Protein AF-A0A3M3YJA1-F1 (afdb_monomer_lite)

Radius of gyration: 20.8 Å; chains: 1; bounding box: 32×76×66 Å

Secondary structure (DSSP, 8-state):
------PBPTTS-BEESS-THHHHHHHH--------B-TTS--B----SS---PPSSS--------GGG--EE-HHHHHHHTT--HHHHHHHHHHHHHHHTSTT-SEEE--TTHHHHTT----HHHHHHHHHHHHHTTSEEEESSTTEEEE-TTTEESS-HHHHHHHHHHHHHHHSPPPP--------

Sequence (188 aa):
MSDKKEAVSRRGLPRYTENPSVLSAASNSKTGVKRLANKAGDRFMVISEHGEVMAPVGFHQVVPVDKTQFVKLFSNGVKAITGMSAAAQKVFELIYSIVQGTPGTDRFYLHFMSVEEHQLAISYRTFHRGLGELLKREVVFESVTPNLYFLNIDYLFNGNRMAFIQEYRLTRSLDEPNPPNGTESREE

pLDDT: mean 73.77, std 22.68, range [25.61, 97.94]

Structure (mmCIF, N/CA/C/O backbone):
data_AF-A0A3M3YJA1-F1
#
_entry.id   AF-A0A3M3YJA1-F1
#
loop_
_atom_site.group_PDB
_atom_site.id
_atom_site.type_symbol
_atom_site.label_atom_id
_atom_site.label_alt_id
_atom_site.label_comp_id
_atom_site.label_asym_id
_atom_site.label_entity_id
_atom_site.label_seq_id
_atom_site.pdbx_PDB_ins_code
_atom_site.Cartn_x
_atom_site.Cartn_y
_atom_site.Cartn_z
_atom_site.occupancy
_atom_site.B_iso_or_equiv
_atom_site.auth_seq_id
_atom_site.auth_comp_id
_atom_site.auth_asym_id
_atom_site.auth_atom_id
_atom_site.pdbx_PDB_model_num
ATOM 1 N N . MET A 1 1 ? -10.804 -24.447 -20.085 1.00 33.72 1 MET A N 1
ATOM 2 C CA . MET A 1 1 ? -9.603 -23.853 -19.466 1.00 33.72 1 MET A CA 1
ATOM 3 C C . MET A 1 1 ? -9.919 -23.647 -17.999 1.00 33.72 1 MET A C 1
ATOM 5 O O . MET A 1 1 ? -10.983 -23.122 -17.708 1.00 33.72 1 MET A O 1
ATOM 9 N N . SER A 1 2 ? -9.105 -24.208 -17.111 1.00 35.03 2 SER A N 1
ATOM 10 C CA . SER A 1 2 ? -9.450 -24.422 -15.704 1.00 35.03 2 SER A CA 1
ATOM 11 C C . SER A 1 2 ? -9.613 -23.119 -14.924 1.00 35.03 2 SER A C 1
ATOM 13 O O . SER A 1 2 ? -8.653 -22.363 -14.789 1.00 35.03 2 SER A O 1
ATOM 15 N N . ASP A 1 3 ? -10.799 -22.913 -14.351 1.00 40.91 3 ASP A N 1
ATOM 16 C CA . ASP A 1 3 ? -11.020 -21.976 -13.251 1.00 40.91 3 ASP A CA 1
ATOM 17 C C . ASP A 1 3 ? -10.070 -22.339 -12.104 1.00 40.91 3 ASP A C 1
ATOM 19 O O . ASP A 1 3 ? -10.231 -23.351 -11.411 1.00 40.91 3 ASP A O 1
ATOM 23 N N . LYS A 1 4 ? -9.025 -21.528 -11.928 1.00 50.59 4 LYS A N 1
ATOM 24 C CA . LYS A 1 4 ? -8.103 -21.612 -10.797 1.00 50.59 4 LYS A CA 1
ATOM 25 C C . LYS A 1 4 ? -8.926 -21.223 -9.565 1.00 50.59 4 LYS A C 1
ATOM 27 O O . LYS A 1 4 ? -9.102 -20.041 -9.309 1.00 50.59 4 LYS A O 1
ATOM 32 N N . LYS A 1 5 ? -9.507 -22.207 -8.861 1.00 42.44 5 LYS A N 1
ATOM 33 C CA . LYS A 1 5 ? -10.332 -21.995 -7.655 1.00 42.44 5 LYS A CA 1
ATOM 34 C C . LYS A 1 5 ? -9.617 -21.040 -6.696 1.00 42.44 5 LYS A C 1
ATOM 36 O O . LYS A 1 5 ? -8.672 -21.435 -6.013 1.00 42.44 5 LYS A O 1
ATOM 41 N N . GLU A 1 6 ? -10.072 -19.795 -6.658 1.00 57.28 6 GLU A N 1
ATOM 42 C CA . GLU A 1 6 ? -9.590 -18.774 -5.737 1.00 57.28 6 GLU A CA 1
ATOM 43 C C . GLU A 1 6 ? -9.951 -19.216 -4.316 1.00 57.28 6 GLU A C 1
ATOM 45 O O . GLU A 1 6 ? -11.122 -19.386 -3.970 1.00 57.28 6 GLU A O 1
ATOM 50 N N . ALA A 1 7 ? -8.945 -19.478 -3.482 1.00 75.56 7 ALA A N 1
ATOM 51 C CA . ALA A 1 7 ? -9.189 -19.824 -2.090 1.00 75.56 7 ALA A CA 1
ATOM 52 C C . ALA A 1 7 ? -9.790 -18.601 -1.384 1.00 75.56 7 ALA A C 1
ATOM 54 O O . ALA A 1 7 ? -9.159 -17.552 -1.311 1.00 75.56 7 ALA A O 1
ATOM 55 N N . VAL A 1 8 ? -11.005 -18.720 -0.854 1.00 80.62 8 VAL A N 1
ATOM 56 C CA . VAL A 1 8 ? -11.658 -17.609 -0.151 1.00 80.62 8 VAL A CA 1
ATOM 57 C C . VAL A 1 8 ? -10.989 -17.404 1.212 1.00 80.62 8 VAL A C 1
ATOM 59 O O . VAL A 1 8 ? -10.776 -18.351 1.974 1.00 80.62 8 VAL A O 1
ATOM 62 N N . SER A 1 9 ? -10.630 -16.163 1.533 1.00 84.06 9 SER A N 1
ATOM 63 C CA . SER A 1 9 ? -10.043 -15.809 2.823 1.00 84.06 9 SER A CA 1
ATOM 64 C C . SER A 1 9 ? -11.074 -15.861 3.952 1.00 84.06 9 SER A C 1
ATOM 66 O O . SER A 1 9 ? -12.284 -15.833 3.731 1.00 84.06 9 SER A O 1
ATOM 68 N N . ARG A 1 10 ? -10.606 -15.816 5.209 1.00 80.56 10 ARG A N 1
ATOM 69 C CA . ARG A 1 10 ? -11.485 -15.679 6.393 1.00 80.56 10 ARG A CA 1
ATOM 70 C C . ARG A 1 10 ? -12.389 -14.437 6.343 1.00 80.56 10 ARG A C 1
ATOM 72 O O . ARG A 1 10 ? -13.328 -14.339 7.124 1.00 80.56 10 ARG A O 1
ATOM 79 N N . ARG A 1 11 ? -12.084 -13.475 5.466 1.00 82.06 11 ARG A N 1
ATOM 80 C CA . ARG A 1 11 ? -12.830 -12.224 5.273 1.00 82.06 11 ARG A CA 1
ATOM 81 C C . ARG A 1 11 ? -13.845 -12.312 4.126 1.00 82.06 11 ARG A C 1
ATOM 83 O O . ARG A 1 11 ? -14.475 -11.303 3.829 1.00 82.06 11 ARG A O 1
ATOM 90 N N . GLY A 1 12 ? -13.990 -13.479 3.493 1.00 87.56 12 GLY A N 1
ATOM 91 C CA . GLY A 1 12 ? -14.897 -13.687 2.362 1.00 87.56 12 GLY A CA 1
ATOM 92 C C . GLY A 1 12 ? -14.389 -13.107 1.040 1.00 87.56 12 GLY A C 1
ATOM 93 O O . GLY A 1 12 ? -15.188 -12.894 0.137 1.00 87.56 12 GLY A O 1
ATOM 94 N N . LEU A 1 13 ? -13.090 -12.810 0.934 1.00 90.75 13 LEU A N 1
ATOM 95 C CA . LEU A 1 13 ? -12.475 -12.208 -0.253 1.00 90.75 13 LEU A CA 1
ATOM 96 C C . LEU A 1 13 ? -11.573 -13.221 -0.971 1.00 90.75 13 LEU A C 1
ATOM 98 O O . LEU A 1 13 ? -11.015 -14.093 -0.299 1.00 90.75 13 LEU A O 1
ATOM 102 N N . PRO A 1 14 ? -11.412 -13.122 -2.300 1.00 92.31 14 PRO A N 1
ATOM 103 C CA . PRO A 1 14 ? -10.552 -14.025 -3.058 1.00 92.31 14 PRO A CA 1
ATOM 104 C C . PRO A 1 14 ? -9.082 -13.894 -2.646 1.00 92.31 14 PRO A C 1
ATOM 106 O O . PRO A 1 14 ? -8.623 -12.832 -2.210 1.00 92.31 14 PRO A O 1
ATOM 109 N N . ARG A 1 15 ? -8.344 -14.996 -2.793 1.00 93.50 15 ARG A N 1
ATOM 110 C CA . ARG A 1 15 ? -6.886 -15.040 -2.664 1.00 93.50 15 ARG A CA 1
ATOM 111 C C . ARG A 1 15 ? -6.255 -15.392 -3.990 1.00 93.50 15 ARG A C 1
ATOM 113 O O . ARG A 1 15 ? -6.754 -16.259 -4.707 1.00 93.50 15 ARG A O 1
ATOM 120 N N . TYR A 1 16 ? -5.104 -14.790 -4.245 1.00 94.81 16 TYR A N 1
ATOM 121 C CA . TYR A 1 16 ? -4.453 -14.875 -5.541 1.00 94.81 16 TYR A CA 1
ATOM 122 C C . TYR A 1 16 ? -3.078 -15.539 -5.451 1.00 94.81 16 TYR A C 1
ATOM 124 O O . TYR A 1 16 ? -2.344 -15.383 -4.473 1.00 94.81 16 TYR A O 1
ATOM 132 N N . THR A 1 17 ? -2.707 -16.299 -6.482 1.00 93.94 17 THR A N 1
ATOM 133 C CA . THR A 1 17 ? -1.332 -16.813 -6.626 1.00 93.94 17 THR A CA 1
ATOM 134 C C . THR A 1 17 ? -0.376 -15.729 -7.114 1.00 93.94 17 THR A C 1
ATOM 136 O O . THR A 1 17 ? 0.805 -15.746 -6.789 1.00 93.94 17 THR A O 1
ATOM 139 N N . GLU A 1 18 ? -0.901 -14.781 -7.884 1.00 93.00 18 GLU A N 1
ATOM 140 C CA . GLU A 1 18 ? -0.182 -13.677 -8.510 1.00 93.00 18 GLU A CA 1
ATOM 141 C C . GLU A 1 18 ? -1.028 -12.412 -8.417 1.00 93.00 18 GLU A C 1
ATOM 143 O O . GLU A 1 18 ? -2.226 -12.481 -8.157 1.00 93.00 18 GLU A O 1
ATOM 148 N N . ASN A 1 19 ? -0.423 -11.252 -8.631 1.00 94.81 19 ASN A N 1
ATOM 149 C CA . ASN A 1 19 ? -1.120 -9.991 -8.469 1.00 94.81 19 ASN A CA 1
ATOM 150 C C . ASN A 1 19 ? -2.176 -9.767 -9.570 1.00 94.81 19 ASN A C 1
ATOM 152 O O . ASN A 1 19 ? -1.819 -9.651 -10.747 1.00 94.81 19 ASN A O 1
ATOM 156 N N . PRO A 1 20 ? -3.469 -9.638 -9.217 1.00 94.94 20 PRO A N 1
ATOM 157 C CA . PRO A 1 20 ? -4.536 -9.477 -10.203 1.00 94.94 20 PRO A CA 1
ATOM 158 C C . PRO A 1 20 ? -4.513 -8.108 -10.906 1.00 94.94 20 PRO A C 1
ATOM 160 O O . PRO A 1 20 ? -5.081 -7.962 -11.987 1.00 94.94 20 PRO A O 1
ATOM 163 N N . SER A 1 21 ? -3.838 -7.100 -10.339 1.00 94.12 21 SER A N 1
ATOM 164 C CA . SER A 1 21 ? -3.816 -5.736 -10.893 1.00 94.12 21 SER A CA 1
ATOM 165 C C . SER A 1 21 ? -2.828 -5.526 -12.041 1.00 94.12 21 SER A C 1
ATOM 167 O O . SER A 1 21 ? -2.855 -4.476 -12.682 1.00 94.12 21 SER A O 1
ATOM 169 N N . VAL A 1 22 ? -1.958 -6.495 -12.347 1.00 90.50 22 VAL A N 1
ATOM 170 C CA . VAL A 1 22 ? -0.906 -6.292 -13.358 1.00 90.50 22 VAL A CA 1
ATOM 171 C C . VAL A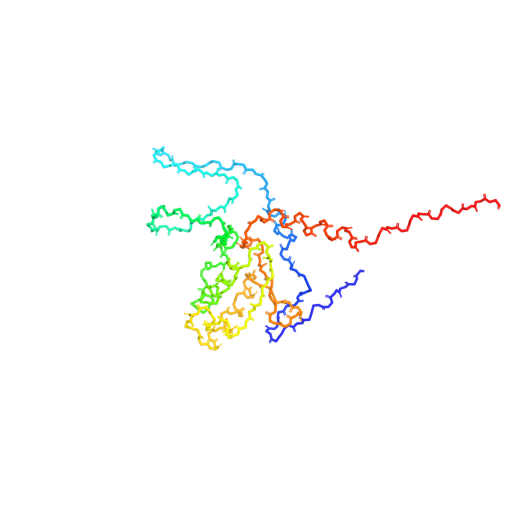 1 22 ? -1.505 -6.036 -14.746 1.00 90.50 22 VAL A C 1
ATOM 173 O O . VAL A 1 22 ? -1.054 -5.148 -15.470 1.00 90.50 22 VAL A O 1
ATOM 176 N N . LEU A 1 23 ? -2.560 -6.770 -15.115 1.00 86.06 23 LEU A N 1
ATOM 177 C CA . LEU A 1 23 ? -3.213 -6.631 -16.422 1.00 86.06 23 LEU A CA 1
ATOM 178 C C . LEU A 1 23 ? -3.966 -5.299 -16.564 1.00 86.06 23 LEU A C 1
ATOM 180 O O . LEU A 1 23 ? -3.878 -4.645 -17.610 1.00 86.06 23 LEU A O 1
ATOM 184 N N . SER A 1 24 ? -4.680 -4.876 -15.517 1.00 85.69 24 SER A N 1
ATOM 185 C CA . SER A 1 24 ? -5.400 -3.598 -15.513 1.00 85.69 24 SER A CA 1
ATOM 186 C C . SER A 1 24 ? -4.427 -2.417 -15.507 1.00 85.69 24 SER A C 1
ATOM 188 O O . SER A 1 24 ? -4.571 -1.512 -16.331 1.00 85.69 24 SER A O 1
ATOM 190 N N . ALA A 1 25 ? -3.369 -2.473 -14.693 1.00 84.62 25 ALA A N 1
ATOM 191 C CA . ALA A 1 25 ? -2.308 -1.468 -14.669 1.00 84.62 25 ALA A CA 1
ATOM 192 C C . ALA A 1 25 ? -1.627 -1.317 -16.039 1.00 84.62 25 ALA A C 1
ATOM 194 O O . ALA A 1 25 ? -1.314 -0.204 -16.468 1.00 84.62 25 ALA A O 1
ATOM 195 N N . ALA A 1 26 ? -1.438 -2.422 -16.762 1.00 84.06 26 ALA A N 1
ATOM 196 C CA . ALA A 1 26 ? -0.858 -2.395 -18.097 1.00 84.06 26 ALA A CA 1
ATOM 197 C C . ALA A 1 26 ? -1.781 -1.756 -19.144 1.00 84.06 26 ALA A C 1
ATOM 199 O O . ALA A 1 26 ? -1.302 -1.087 -20.056 1.00 84.06 26 ALA A O 1
ATOM 200 N N . SER A 1 27 ? -3.094 -1.931 -18.997 1.00 83.19 27 SER A N 1
ATOM 201 C CA . SER A 1 27 ? -4.101 -1.345 -19.893 1.00 83.19 27 SER A CA 1
ATOM 202 C C . SER A 1 27 ? -4.306 0.153 -19.634 1.00 83.19 27 SER A C 1
ATOM 204 O O . SER A 1 27 ? -4.498 0.936 -20.565 1.00 83.19 27 SER A O 1
ATOM 206 N N . ASN A 1 28 ? -4.225 0.566 -18.367 1.00 77.81 28 ASN A N 1
ATOM 207 C CA . ASN A 1 28 ? -4.396 1.957 -17.940 1.00 77.81 28 ASN A CA 1
ATOM 208 C C . ASN A 1 28 ? -3.139 2.813 -18.148 1.00 77.81 28 ASN A C 1
ATOM 210 O O . ASN A 1 28 ? -3.207 4.043 -18.126 1.00 77.81 28 ASN A O 1
ATOM 214 N N . SER A 1 29 ? -1.989 2.184 -18.377 1.00 70.50 29 SER A N 1
ATOM 215 C CA . SER A 1 29 ? -0.745 2.883 -18.676 1.00 70.50 29 SER A CA 1
ATOM 216 C C . SER A 1 29 ? -0.661 3.247 -20.161 1.00 70.50 29 SER A C 1
ATOM 218 O O . SER A 1 29 ? -0.101 2.505 -20.963 1.00 70.50 29 SER A O 1
ATOM 220 N N . LYS A 1 30 ? -1.226 4.401 -20.536 1.00 60.47 30 LYS A N 1
ATOM 221 C CA . LYS A 1 30 ? -1.052 5.003 -21.870 1.00 60.47 30 LYS A CA 1
ATOM 222 C C . LYS A 1 30 ? 0.135 5.975 -21.869 1.00 60.47 30 LYS A C 1
ATOM 224 O O . LYS A 1 30 ? 0.274 6.758 -20.934 1.00 60.47 30 LYS A O 1
ATOM 229 N N . THR A 1 31 ? 0.946 5.954 -22.923 1.00 49.72 31 THR A N 1
ATOM 230 C CA . THR A 1 31 ? 2.013 6.939 -23.198 1.00 49.72 31 THR A CA 1
ATOM 231 C C . THR A 1 31 ? 1.387 8.222 -23.791 1.00 49.72 31 THR A C 1
ATOM 233 O O . THR A 1 31 ? 0.558 8.104 -24.696 1.00 49.72 31 THR A O 1
ATOM 236 N N . GLY A 1 32 ? 1.712 9.430 -23.299 1.00 41.41 32 GLY A N 1
ATOM 237 C CA . GLY A 1 32 ? 1.264 10.724 -23.878 1.00 41.41 32 GLY A CA 1
ATOM 238 C C . GLY A 1 32 ? 1.403 12.008 -23.005 1.00 41.41 32 GLY A C 1
ATOM 239 O O . GLY A 1 32 ? 0.960 12.032 -21.854 1.00 41.41 32 GLY A O 1
ATOM 240 N N . VAL A 1 33 ? 1.989 13.100 -23.561 1.00 38.72 33 VAL A N 1
ATOM 241 C CA . VAL A 1 33 ? 2.428 14.328 -22.840 1.00 38.72 33 VAL A CA 1
ATOM 242 C C . VAL A 1 33 ? 1.264 15.287 -22.653 1.00 38.72 33 VAL A C 1
ATOM 244 O O . VAL A 1 33 ? 0.891 16.050 -23.543 1.00 38.72 33 VAL A O 1
ATOM 247 N N . LYS A 1 34 ? 0.709 15.274 -21.443 1.00 40.00 34 LYS A N 1
ATOM 248 C CA . LYS A 1 34 ? -0.245 16.242 -20.893 1.00 40.00 34 LYS A CA 1
ATOM 249 C C . LYS A 1 34 ? 0.342 17.597 -20.469 1.00 40.00 34 LYS A C 1
ATOM 251 O O . LYS A 1 34 ? 0.705 17.664 -19.309 1.00 40.00 34 LYS A O 1
ATOM 256 N N . ARG A 1 35 ? 0.408 18.684 -21.253 1.00 36.66 35 ARG A N 1
ATOM 257 C CA . ARG A 1 35 ? 0.712 20.032 -20.685 1.00 36.66 35 ARG A CA 1
ATOM 258 C C . ARG A 1 35 ? -0.572 20.767 -20.275 1.00 36.66 35 ARG A C 1
ATOM 260 O O . ARG A 1 35 ? -1.490 20.876 -21.082 1.00 36.66 35 ARG A O 1
ATOM 267 N N . LEU A 1 36 ? -0.642 21.288 -19.045 1.00 42.12 36 LEU A N 1
ATOM 268 C CA . LEU A 1 36 ? -1.762 22.109 -18.551 1.00 42.12 36 LEU A CA 1
ATOM 269 C C . LEU A 1 36 ? -1.239 23.368 -17.833 1.00 42.12 36 LEU A C 1
ATOM 271 O O . LEU A 1 36 ? -0.370 23.270 -16.971 1.00 42.12 36 LEU A O 1
ATOM 275 N N . ALA A 1 37 ? -1.787 24.538 -18.183 1.00 38.97 37 ALA A N 1
ATOM 276 C CA . ALA A 1 37 ? -1.522 25.843 -17.564 1.00 38.97 37 ALA A CA 1
ATOM 277 C C . ALA A 1 37 ? -2.853 26.550 -17.233 1.00 38.97 37 ALA A C 1
ATOM 279 O O . ALA A 1 37 ? -3.870 26.276 -17.875 1.00 38.97 37 ALA A O 1
ATOM 280 N N . ASN A 1 38 ? -2.875 27.446 -16.236 1.00 43.06 38 ASN A N 1
ATOM 281 C CA . ASN A 1 38 ? -4.068 28.255 -15.944 1.00 43.06 38 ASN A CA 1
ATOM 282 C C . ASN A 1 38 ? -4.137 29.510 -16.845 1.00 43.06 38 ASN A C 1
ATOM 284 O O . ASN A 1 38 ? -3.148 29.902 -17.461 1.00 43.06 38 ASN A O 1
ATOM 288 N N . LYS A 1 39 ? -5.305 30.170 -16.888 1.00 50.38 39 LYS A N 1
ATOM 289 C CA . LYS A 1 39 ? -5.561 31.371 -17.713 1.00 50.38 39 LYS A CA 1
ATOM 290 C C . LYS A 1 39 ? -4.680 32.595 -17.391 1.00 50.38 39 LYS A C 1
ATOM 292 O O . LYS A 1 39 ? -4.693 33.533 -18.175 1.00 50.38 39 LYS A O 1
ATOM 297 N N . ALA A 1 40 ? -3.961 32.606 -16.268 1.00 54.94 40 ALA A N 1
ATOM 298 C CA . ALA A 1 40 ? -3.133 33.730 -15.828 1.00 54.94 40 ALA A CA 1
ATOM 299 C C . ALA A 1 40 ? -1.639 33.553 -16.148 1.00 54.94 40 ALA A C 1
ATOM 301 O O . ALA A 1 40 ? -0.872 34.458 -15.871 1.00 54.94 40 ALA A O 1
ATOM 302 N N . GLY A 1 41 ? -1.201 32.417 -16.708 1.00 46.94 41 GLY A N 1
ATOM 303 C CA . GLY A 1 41 ? 0.183 32.224 -17.176 1.00 46.94 41 GLY A CA 1
ATOM 304 C C . GLY A 1 41 ? 1.266 32.121 -16.088 1.00 46.94 41 GLY A C 1
ATOM 305 O O . GLY A 1 41 ? 2.315 31.544 -16.344 1.00 46.94 41 GLY A O 1
ATOM 306 N N . ASP A 1 42 ? 0.994 32.570 -14.862 1.00 39.88 42 ASP A N 1
ATOM 307 C CA . ASP A 1 42 ? 1.995 32.709 -13.789 1.00 39.88 42 ASP A CA 1
ATOM 308 C C . ASP A 1 42 ? 2.219 31.432 -12.961 1.00 39.88 42 ASP A C 1
ATOM 310 O O . ASP A 1 42 ? 2.919 31.435 -11.947 1.00 39.88 42 ASP A O 1
ATOM 314 N N . ARG A 1 43 ? 1.590 30.318 -13.350 1.00 35.75 43 ARG A N 1
ATOM 315 C CA . ARG A 1 43 ? 1.704 29.029 -12.655 1.00 35.75 43 ARG A CA 1
ATOM 316 C C . ARG A 1 43 ? 2.044 27.940 -13.656 1.00 35.75 43 ARG A C 1
ATOM 318 O O . ARG A 1 43 ? 1.182 27.492 -14.413 1.00 35.75 43 ARG A O 1
ATOM 325 N N . PHE A 1 44 ? 3.296 27.497 -13.635 1.00 33.44 44 PHE A N 1
ATOM 326 C CA . PHE A 1 44 ? 3.745 26.374 -14.444 1.00 33.44 44 PHE A CA 1
ATOM 327 C C . PHE A 1 44 ? 3.609 25.066 -13.670 1.00 33.44 44 PHE A C 1
ATOM 329 O O . PHE A 1 44 ? 4.119 24.922 -12.562 1.00 33.44 44 PHE A O 1
ATOM 336 N N . MET A 1 45 ? 2.956 24.093 -14.300 1.00 35.28 45 MET A N 1
ATOM 337 C CA . MET A 1 45 ? 3.073 22.681 -13.966 1.00 35.28 45 MET A CA 1
ATOM 338 C C . MET A 1 45 ? 3.972 22.057 -15.040 1.00 35.28 45 MET A C 1
ATOM 340 O O . MET A 1 45 ? 3.584 21.988 -16.209 1.00 35.28 45 MET A O 1
ATOM 344 N N . VAL A 1 46 ? 5.194 21.650 -14.686 1.00 35.25 46 VAL A N 1
ATOM 345 C CA . VAL A 1 46 ? 6.032 20.858 -15.600 1.00 35.25 46 VAL A CA 1
ATOM 346 C C . VAL A 1 46 ? 5.634 19.400 -15.428 1.00 35.25 46 VAL A C 1
ATOM 348 O O . VAL A 1 46 ? 6.100 18.704 -14.534 1.00 35.25 46 VAL A O 1
ATOM 351 N N . ILE A 1 47 ? 4.713 18.968 -16.282 1.00 37.88 47 ILE A N 1
ATOM 352 C CA . ILE A 1 47 ? 4.326 17.570 -16.431 1.00 37.88 47 ILE A CA 1
ATOM 353 C C . ILE A 1 47 ? 5.341 16.928 -17.379 1.00 37.88 47 ILE A C 1
ATOM 355 O O . ILE A 1 47 ? 5.377 17.254 -18.565 1.00 37.88 47 ILE A O 1
ATOM 359 N N . SER A 1 48 ? 6.158 16.018 -16.857 1.00 37.62 48 SER A N 1
ATOM 360 C CA . SER A 1 48 ? 6.687 14.910 -17.655 1.00 37.62 48 SER A CA 1
ATOM 361 C C . SER A 1 48 ? 5.731 13.728 -17.470 1.00 37.62 48 SER A C 1
ATOM 363 O O . SER A 1 48 ? 5.198 13.548 -16.377 1.00 37.62 48 SER A O 1
ATOM 365 N N . GLU A 1 49 ? 5.466 12.968 -18.531 1.00 35.06 49 GLU A N 1
ATOM 366 C CA . GLU A 1 49 ? 4.369 11.994 -18.742 1.00 35.06 49 GLU A CA 1
ATOM 367 C C . GLU A 1 49 ? 4.079 10.922 -17.675 1.00 35.06 49 GLU A C 1
ATOM 369 O O . GLU A 1 49 ? 3.187 10.093 -1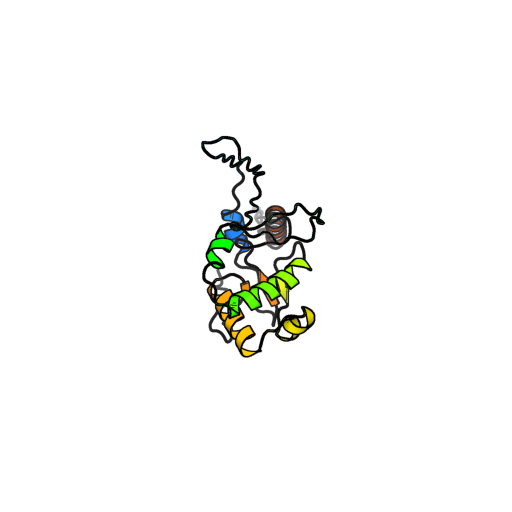7.856 1.00 35.06 49 GLU A O 1
ATOM 374 N N . HIS A 1 50 ? 4.794 10.891 -16.558 1.00 46.62 50 HIS A N 1
ATOM 375 C CA . HIS A 1 50 ? 4.718 9.814 -15.574 1.00 46.62 50 HIS A CA 1
ATOM 376 C C . HIS A 1 50 ? 4.208 10.259 -14.201 1.00 46.62 50 HIS A C 1
ATOM 378 O O . HIS A 1 50 ? 4.602 9.707 -13.179 1.00 46.62 50 HIS A O 1
ATOM 384 N N . GLY A 1 51 ? 3.252 11.192 -14.213 1.00 33.38 51 GLY A N 1
ATOM 385 C CA . GLY A 1 51 ? 2.065 11.094 -13.361 1.00 33.38 51 GLY A CA 1
ATOM 386 C C . GLY A 1 51 ? 2.273 11.124 -11.849 1.00 33.38 51 GLY A C 1
ATOM 387 O O . GLY A 1 51 ? 1.553 10.424 -11.143 1.00 33.38 51 GLY A O 1
ATOM 388 N N . GLU A 1 52 ? 3.180 11.949 -11.336 1.00 32.50 52 GLU A N 1
ATOM 389 C CA . GLU A 1 52 ? 3.173 12.276 -9.909 1.00 32.50 52 GLU A CA 1
ATOM 390 C C . GLU A 1 52 ? 2.158 13.394 -9.646 1.00 32.50 52 GLU A C 1
ATOM 392 O O . GLU A 1 52 ? 2.351 14.552 -10.021 1.00 32.50 52 GLU A O 1
ATOM 397 N N . VAL A 1 53 ? 1.038 13.023 -9.023 1.00 38.56 53 VAL A N 1
ATOM 398 C CA . VAL A 1 53 ? 0.066 13.963 -8.462 1.00 38.56 53 VAL A CA 1
ATOM 399 C C . VAL A 1 53 ? 0.359 14.100 -6.973 1.00 38.56 53 VAL A C 1
ATOM 401 O O . VAL A 1 53 ? 0.108 13.179 -6.200 1.00 38.56 53 VAL A O 1
ATOM 404 N N . MET A 1 54 ? 0.847 15.271 -6.570 1.00 35.53 54 MET A N 1
ATOM 405 C CA . MET A 1 54 ? 0.772 15.716 -5.180 1.00 35.53 54 MET A CA 1
ATOM 406 C C . MET A 1 54 ? -0.662 16.187 -4.904 1.00 35.53 54 MET A C 1
ATOM 408 O O . MET A 1 54 ? -1.222 16.998 -5.645 1.00 35.53 54 MET A O 1
ATOM 412 N N . ALA A 1 55 ? -1.279 15.609 -3.875 1.00 28.56 55 ALA A N 1
ATOM 413 C CA . ALA A 1 55 ? -2.625 15.928 -3.402 1.00 28.56 55 ALA A CA 1
ATOM 414 C C . ALA A 1 55 ? -2.709 17.380 -2.849 1.00 28.56 55 ALA A C 1
ATOM 416 O O . ALA A 1 55 ? -1.678 18.012 -2.618 1.00 28.56 55 ALA A O 1
ATOM 417 N N . PRO A 1 56 ? -3.914 17.962 -2.689 1.00 32.34 56 PRO A N 1
ATOM 418 C CA . PRO A 1 56 ? -4.102 19.411 -2.690 1.00 32.34 56 PRO A CA 1
ATOM 419 C C . PRO A 1 56 ? -3.719 20.127 -1.380 1.00 32.34 56 PRO A C 1
ATOM 421 O O . PRO A 1 56 ? -4.102 19.712 -0.295 1.00 32.34 56 PRO A O 1
ATOM 424 N N . VAL A 1 57 ? -3.082 21.291 -1.574 1.00 35.66 57 VAL A N 1
ATOM 425 C CA . VAL A 1 57 ? -2.954 22.486 -0.710 1.00 35.66 57 VAL A CA 1
ATOM 426 C C . VAL A 1 57 ? -2.277 22.298 0.656 1.00 35.66 57 VAL A C 1
ATOM 428 O O . VAL A 1 57 ? -2.922 22.057 1.669 1.00 35.66 57 VAL A O 1
ATOM 431 N N . GLY A 1 58 ? -0.975 22.595 0.697 1.00 29.94 58 GLY A N 1
ATOM 432 C CA . GLY A 1 58 ? -0.262 22.940 1.929 1.00 29.94 58 GLY A CA 1
ATOM 433 C C . GLY A 1 58 ? 1.248 22.770 1.793 1.00 29.94 58 GLY A C 1
ATOM 434 O O . GLY A 1 58 ? 1.716 21.647 1.751 1.00 29.94 58 GLY A O 1
ATOM 435 N N . PHE A 1 59 ? 1.974 23.893 1.724 1.00 27.56 59 PHE A N 1
ATOM 436 C CA . PHE A 1 59 ? 3.429 24.047 1.899 1.00 27.56 59 PHE A CA 1
ATOM 437 C C . PHE A 1 59 ? 4.340 23.002 1.223 1.00 27.56 59 PHE A C 1
ATOM 439 O O . PHE A 1 59 ? 4.562 21.915 1.743 1.00 27.56 59 PHE A O 1
ATOM 446 N N . HIS A 1 60 ? 5.000 23.381 0.124 1.00 33.91 60 HIS A N 1
ATOM 447 C CA . HIS A 1 60 ? 6.136 22.614 -0.392 1.00 33.91 60 HIS A CA 1
ATOM 448 C C . HIS A 1 60 ? 7.440 23.366 -0.141 1.00 33.91 60 HIS A C 1
ATOM 450 O O . HIS A 1 60 ? 7.760 24.337 -0.825 1.00 33.91 60 HIS A O 1
ATOM 456 N N . GLN A 1 61 ? 8.204 22.887 0.839 1.00 25.61 61 GLN A N 1
ATOM 457 C CA . GLN A 1 61 ? 9.648 23.068 0.858 1.00 25.61 61 GLN A CA 1
ATOM 458 C C . GLN A 1 61 ? 10.233 22.051 -0.128 1.00 25.61 61 GLN A C 1
ATOM 460 O O . GLN A 1 61 ? 10.001 20.850 0.004 1.00 25.61 61 GLN A O 1
ATOM 465 N N . VAL A 1 62 ? 10.952 22.524 -1.145 1.00 35.06 62 VAL A N 1
ATOM 466 C CA . VAL A 1 62 ? 11.677 21.646 -2.071 1.00 35.06 62 VAL A CA 1
ATOM 467 C C . VAL A 1 62 ? 12.906 21.128 -1.330 1.00 35.06 62 VAL A C 1
ATOM 469 O O . VAL A 1 62 ? 13.891 21.847 -1.179 1.00 35.06 62 VAL A O 1
ATOM 472 N N . VAL A 1 63 ? 12.823 19.901 -0.821 1.00 33.69 63 VAL A N 1
ATOM 473 C CA . VAL A 1 63 ? 13.951 19.204 -0.198 1.00 33.69 63 VAL A CA 1
ATOM 474 C C . VAL A 1 63 ? 14.522 18.230 -1.231 1.00 33.69 63 VAL A C 1
ATOM 476 O O . VAL A 1 63 ? 13.756 17.438 -1.780 1.00 33.69 63 VAL A O 1
ATOM 479 N N . PRO A 1 64 ? 15.829 18.273 -1.546 1.00 38.06 64 PRO A N 1
ATOM 480 C CA . PRO A 1 64 ? 16.456 17.244 -2.363 1.00 38.06 64 PRO A CA 1
ATOM 481 C C . PRO A 1 64 ? 16.403 15.915 -1.605 1.00 38.06 64 PRO A C 1
ATOM 483 O O . PRO A 1 64 ? 16.904 15.793 -0.491 1.00 38.06 64 PRO A O 1
ATOM 486 N N . VAL A 1 65 ? 15.755 14.934 -2.215 1.00 46.97 65 VAL A N 1
ATOM 487 C CA . VAL A 1 65 ? 15.433 13.629 -1.637 1.00 46.97 65 VAL A CA 1
ATOM 488 C C . VAL A 1 65 ? 15.839 12.547 -2.632 1.00 46.97 65 VAL A C 1
ATOM 490 O O . VAL A 1 65 ? 15.729 12.741 -3.846 1.00 46.97 65 VAL A O 1
ATOM 493 N N . ASP A 1 66 ? 16.363 11.429 -2.131 1.00 47.31 66 ASP A N 1
ATOM 494 C CA . ASP A 1 66 ? 16.816 10.318 -2.968 1.00 47.31 66 ASP A CA 1
ATOM 495 C C . ASP A 1 66 ? 15.620 9.692 -3.716 1.00 47.31 66 ASP A C 1
ATOM 497 O O . ASP A 1 66 ? 14.555 9.453 -3.139 1.00 47.31 66 ASP A O 1
ATOM 501 N N . LYS A 1 67 ? 15.778 9.439 -5.022 1.00 49.38 67 LYS A N 1
ATOM 502 C CA . LYS A 1 67 ? 14.710 8.955 -5.925 1.00 49.38 67 LYS A CA 1
ATOM 503 C C . LYS A 1 67 ? 14.149 7.590 -5.506 1.00 49.38 67 LYS A C 1
ATOM 505 O O . LYS A 1 67 ? 13.085 7.200 -5.979 1.00 49.38 67 LYS A O 1
ATOM 510 N N . THR A 1 68 ? 14.863 6.876 -4.643 1.00 50.09 68 THR A N 1
ATOM 511 C CA . THR A 1 68 ? 14.512 5.562 -4.090 1.00 50.09 68 THR A CA 1
ATOM 512 C C . THR A 1 68 ? 13.464 5.620 -2.975 1.00 50.09 68 THR A C 1
ATOM 514 O O . THR A 1 68 ? 12.970 4.574 -2.564 1.00 50.09 68 THR A O 1
ATOM 517 N N . GLN A 1 69 ? 13.093 6.813 -2.492 1.00 56.91 69 GLN A N 1
ATOM 518 C CA . GLN A 1 69 ? 12.260 6.956 -1.292 1.00 56.91 69 GLN A CA 1
ATOM 519 C C . GLN A 1 69 ? 10.781 7.278 -1.546 1.00 56.91 69 GLN A C 1
ATOM 521 O O . GLN A 1 69 ? 10.055 7.525 -0.584 1.00 56.91 69 GLN A O 1
ATOM 526 N N . PHE A 1 70 ? 10.300 7.276 -2.794 1.00 67.06 70 PHE A N 1
ATOM 527 C CA . PHE A 1 70 ? 8.924 7.690 -3.098 1.00 67.06 70 PHE A CA 1
ATOM 528 C C . PHE A 1 70 ? 8.087 6.566 -3.693 1.00 67.06 70 PHE A C 1
ATOM 530 O O . PHE A 1 70 ? 8.385 6.027 -4.758 1.00 67.06 70 PHE A O 1
ATOM 537 N N . VAL A 1 71 ? 6.969 6.280 -3.030 1.00 77.12 71 VAL A N 1
ATOM 538 C CA . VAL A 1 71 ? 5.912 5.432 -3.573 1.00 77.12 71 VAL A CA 1
ATOM 539 C C . VAL A 1 71 ? 4.967 6.320 -4.379 1.00 77.12 71 VAL A C 1
ATOM 541 O O . VAL A 1 71 ? 4.332 7.228 -3.840 1.00 77.12 71 VAL A O 1
ATOM 544 N N . LYS A 1 72 ? 4.875 6.083 -5.689 1.00 81.44 72 LYS A N 1
ATOM 545 C CA . LYS A 1 72 ? 4.038 6.890 -6.585 1.00 81.44 72 LYS A CA 1
ATOM 546 C C . LYS A 1 72 ? 2.577 6.514 -6.410 1.00 81.4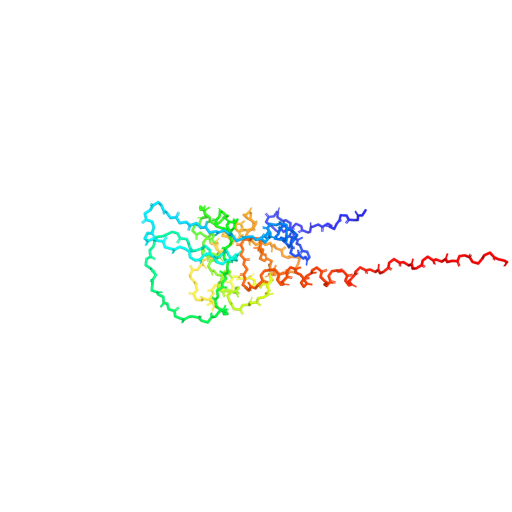4 72 LYS A C 1
ATOM 548 O O . LYS A 1 72 ? 2.250 5.333 -6.470 1.00 81.44 72 LYS A O 1
ATOM 553 N N . LEU A 1 73 ? 1.706 7.510 -6.260 1.00 79.56 73 LEU A N 1
ATOM 554 C CA . LEU A 1 73 ? 0.254 7.347 -6.202 1.00 79.56 73 LEU A CA 1
ATOM 555 C C . LEU A 1 73 ? -0.378 7.823 -7.518 1.00 79.56 73 LEU A C 1
ATOM 557 O O . LEU A 1 73 ? -0.226 8.980 -7.910 1.00 79.56 73 LEU A O 1
ATOM 561 N N . PHE A 1 74 ? -1.110 6.941 -8.194 1.00 81.06 74 PHE A N 1
ATOM 562 C CA . PHE A 1 74 ? -1.774 7.231 -9.465 1.00 81.06 74 PHE A CA 1
ATOM 563 C C . PHE A 1 74 ? -3.201 7.752 -9.256 1.00 81.06 74 PHE A C 1
ATOM 565 O O . PHE A 1 74 ? -3.803 7.583 -8.196 1.00 81.06 74 PHE A O 1
ATOM 572 N N . SER A 1 75 ? -3.796 8.350 -10.293 1.00 75.31 75 SER A N 1
ATOM 573 C CA . SER A 1 75 ? -5.132 8.961 -10.207 1.00 75.31 75 SER A CA 1
ATOM 574 C C . SER A 1 75 ? -6.237 7.996 -9.753 1.00 75.31 75 SER A C 1
ATOM 576 O O . SER A 1 75 ? -7.142 8.413 -9.029 1.00 75.31 75 SER A O 1
ATOM 578 N N . ASN A 1 76 ? -6.166 6.718 -10.143 1.00 75.06 76 ASN A N 1
ATOM 579 C CA . ASN A 1 76 ? -7.103 5.691 -9.675 1.00 75.06 76 ASN A CA 1
ATOM 580 C C . ASN A 1 76 ? -6.913 5.411 -8.175 1.00 75.06 76 ASN A C 1
ATOM 582 O O . ASN A 1 76 ? -7.893 5.341 -7.434 1.00 75.06 76 ASN A O 1
ATOM 586 N N . GLY A 1 77 ? -5.661 5.396 -7.708 1.00 74.69 77 GLY A N 1
ATOM 587 C CA . GLY A 1 77 ? -5.318 5.289 -6.291 1.00 74.69 77 GLY A CA 1
ATOM 588 C C . GLY A 1 77 ? -5.831 6.463 -5.460 1.00 74.69 77 GLY A C 1
ATOM 589 O O . GLY A 1 77 ? -6.435 6.239 -4.415 1.00 74.69 77 GLY A O 1
ATOM 590 N N . VAL A 1 78 ? -5.693 7.706 -5.944 1.00 77.19 78 VAL A N 1
ATOM 591 C CA . VAL A 1 78 ? -6.219 8.905 -5.251 1.00 77.19 78 VAL A CA 1
ATOM 592 C C . VAL A 1 78 ? -7.721 8.768 -4.974 1.00 77.19 78 VAL A C 1
ATOM 594 O O . VAL A 1 78 ? -8.184 9.033 -3.863 1.00 77.19 7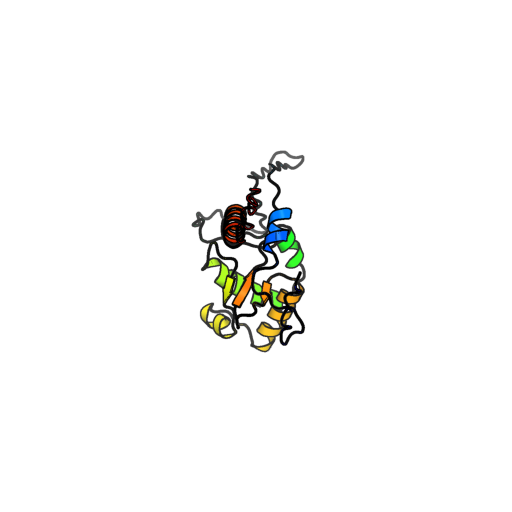8 VAL A O 1
ATOM 597 N N . LYS A 1 79 ? -8.495 8.308 -5.965 1.00 77.94 79 LYS A N 1
ATOM 598 C CA . LYS A 1 79 ? -9.939 8.082 -5.803 1.00 77.94 79 LYS A CA 1
ATOM 599 C C . LYS A 1 79 ? -10.231 6.977 -4.789 1.00 77.94 79 LYS A C 1
ATOM 601 O O . LYS A 1 79 ? -11.121 7.148 -3.962 1.00 77.94 79 LYS A O 1
ATOM 606 N N . ALA A 1 80 ? -9.474 5.883 -4.825 1.00 75.75 80 ALA A N 1
ATOM 607 C CA . ALA A 1 80 ? -9.671 4.750 -3.927 1.00 75.75 80 ALA A CA 1
ATOM 608 C C . ALA A 1 80 ? -9.384 5.085 -2.452 1.00 75.75 80 ALA A C 1
ATOM 610 O O . ALA A 1 80 ? -10.096 4.598 -1.566 1.00 75.75 80 ALA A O 1
ATOM 611 N N . ILE A 1 81 ? -8.382 5.936 -2.188 1.00 76.12 81 ILE A N 1
ATOM 612 C CA . ILE A 1 81 ? -8.019 6.377 -0.829 1.00 76.12 81 ILE A CA 1
ATOM 613 C C . ILE A 1 81 ? -8.888 7.515 -0.289 1.00 76.12 81 ILE A C 1
ATOM 615 O O . ILE A 1 81 ? -8.955 7.735 0.923 1.00 76.12 81 ILE A O 1
ATOM 619 N N . THR A 1 82 ? -9.601 8.221 -1.166 1.00 78.69 82 THR A N 1
ATOM 620 C CA . THR A 1 82 ? -10.520 9.280 -0.749 1.00 78.69 82 THR A CA 1
ATOM 621 C C . THR A 1 82 ? -11.692 8.686 0.043 1.00 78.69 82 THR A C 1
ATOM 623 O O . THR A 1 82 ? -12.332 7.715 -0.368 1.00 78.69 82 THR A O 1
ATOM 626 N N . GLY A 1 83 ? -11.979 9.268 1.211 1.00 82.00 83 GLY A N 1
ATOM 627 C CA . GLY A 1 83 ? -13.079 8.825 2.073 1.00 82.00 83 GLY A CA 1
ATOM 628 C C . GLY A 1 83 ? -12.832 7.488 2.780 1.00 82.00 83 GLY A C 1
ATOM 629 O O . GLY A 1 83 ? -13.791 6.822 3.168 1.00 82.00 83 GLY A O 1
ATOM 630 N N . MET A 1 84 ? -11.573 7.062 2.918 1.00 87.75 84 MET A N 1
ATOM 631 C CA . MET A 1 84 ? -11.204 5.949 3.794 1.00 87.75 84 MET A CA 1
ATOM 632 C C . MET A 1 84 ? -11.509 6.260 5.258 1.00 87.75 84 MET A C 1
ATOM 634 O O . MET A 1 84 ? -11.371 7.400 5.706 1.00 87.75 84 MET A O 1
ATOM 638 N N . SER A 1 85 ? -11.865 5.234 6.033 1.00 92.38 85 SER A N 1
ATOM 639 C CA . SER A 1 85 ? -11.938 5.395 7.486 1.00 92.38 85 SER A CA 1
ATOM 640 C C . SER A 1 85 ? -10.556 5.672 8.092 1.00 92.38 85 SER A C 1
ATOM 642 O O . SER A 1 85 ? -9.528 5.257 7.556 1.00 92.38 85 SER A O 1
ATOM 644 N N . ALA A 1 86 ? -10.526 6.269 9.286 1.00 87.81 86 ALA A N 1
ATOM 645 C CA . ALA A 1 86 ? -9.283 6.464 10.038 1.00 87.81 86 ALA A CA 1
ATOM 646 C C . ALA A 1 86 ? -8.530 5.144 10.308 1.00 87.81 86 ALA A C 1
ATOM 648 O O . ALA A 1 86 ? -7.310 5.129 10.435 1.00 87.81 86 ALA A O 1
ATOM 649 N N . ALA A 1 87 ? -9.243 4.012 10.388 1.00 92.56 87 ALA A N 1
ATOM 650 C CA . ALA A 1 87 ? -8.606 2.705 10.533 1.00 92.56 87 ALA A CA 1
ATOM 651 C C . ALA A 1 87 ? -7.886 2.276 9.253 1.00 92.56 87 ALA A C 1
ATOM 653 O O . ALA A 1 87 ? -6.764 1.785 9.327 1.00 92.56 87 ALA A O 1
ATOM 654 N N . ALA A 1 88 ? -8.522 2.466 8.095 1.00 89.00 88 ALA A N 1
ATOM 655 C CA . ALA A 1 88 ? -7.921 2.163 6.803 1.00 89.00 88 ALA A CA 1
ATOM 656 C C . ALA A 1 88 ? -6.727 3.075 6.513 1.00 89.00 88 ALA A C 1
ATOM 658 O O . ALA A 1 88 ? -5.694 2.572 6.092 1.00 89.00 88 ALA A O 1
ATOM 659 N N . GLN A 1 89 ? -6.825 4.370 6.832 1.00 85.62 89 GLN A N 1
ATOM 660 C CA . GLN A 1 89 ? -5.716 5.321 6.692 1.00 85.62 89 GLN A CA 1
ATOM 661 C C . GLN A 1 89 ? -4.480 4.897 7.498 1.00 85.62 89 GLN A C 1
ATOM 663 O O . GLN A 1 89 ? -3.387 4.860 6.949 1.00 85.62 89 GLN A O 1
ATOM 668 N N . LYS A 1 90 ? -4.654 4.484 8.761 1.00 85.56 90 LYS A N 1
ATOM 669 C CA . LYS A 1 90 ? -3.543 3.993 9.597 1.00 85.56 90 LYS A CA 1
ATOM 670 C C . LYS A 1 90 ? -2.873 2.736 9.035 1.00 85.56 90 LYS A C 1
ATOM 672 O O . LYS A 1 90 ? -1.659 2.594 9.089 1.00 85.56 90 LYS A O 1
ATOM 677 N N . VAL A 1 91 ? -3.657 1.792 8.512 1.00 93.88 91 VAL A N 1
ATOM 678 C CA . VAL A 1 91 ? -3.092 0.571 7.908 1.00 93.88 91 VAL A CA 1
ATOM 679 C C . VAL A 1 91 ? -2.453 0.881 6.553 1.00 93.88 91 VAL A C 1
ATOM 681 O O . VAL A 1 91 ? -1.443 0.279 6.207 1.00 93.88 91 VAL A O 1
ATOM 684 N N . PHE A 1 92 ? -3.003 1.837 5.805 1.00 91.69 92 PHE A N 1
ATOM 685 C CA . PHE A 1 92 ? -2.409 2.325 4.567 1.00 91.69 92 PHE A CA 1
ATOM 686 C C . PHE A 1 92 ? -1.049 2.980 4.821 1.00 91.69 92 PHE A C 1
ATOM 688 O O . PHE A 1 92 ? -0.112 2.689 4.094 1.00 91.69 92 PHE A O 1
ATOM 695 N N . GLU A 1 93 ? -0.920 3.787 5.877 1.00 87.12 93 GLU A N 1
ATOM 696 C CA . GLU A 1 93 ? 0.356 4.361 6.324 1.00 87.12 93 GLU A CA 1
ATOM 697 C C . GLU A 1 93 ? 1.391 3.271 6.642 1.00 87.12 93 GLU A C 1
ATOM 699 O O . GLU A 1 93 ? 2.519 3.337 6.163 1.00 87.12 93 GLU A O 1
ATOM 704 N N . LEU A 1 94 ? 0.993 2.214 7.358 1.00 90.00 94 LEU A N 1
ATOM 705 C CA . LEU A 1 94 ? 1.865 1.061 7.606 1.00 90.00 94 LEU A CA 1
ATOM 706 C C . LEU A 1 94 ? 2.320 0.386 6.301 1.00 90.00 94 LEU A C 1
ATOM 708 O O . LEU A 1 94 ? 3.507 0.128 6.118 1.00 90.00 94 LEU A O 1
ATOM 712 N N . ILE A 1 95 ? 1.388 0.111 5.384 1.00 91.69 95 ILE A N 1
ATOM 713 C CA . ILE A 1 95 ? 1.704 -0.498 4.082 1.00 91.69 95 ILE A CA 1
ATOM 714 C C . ILE A 1 95 ? 2.635 0.409 3.277 1.00 91.69 95 ILE A C 1
ATOM 716 O O . ILE A 1 95 ? 3.594 -0.079 2.688 1.00 91.69 95 ILE A O 1
ATOM 720 N N . TYR A 1 96 ? 2.375 1.715 3.270 1.00 87.19 96 TYR A N 1
ATOM 721 C CA . TYR A 1 96 ? 3.207 2.701 2.594 1.00 87.19 96 TYR A CA 1
ATOM 722 C C . TYR A 1 96 ? 4.651 2.639 3.107 1.00 87.19 96 TYR A C 1
ATOM 724 O O . TYR A 1 96 ? 5.569 2.536 2.296 1.00 87.19 96 TYR A O 1
ATOM 732 N N . SER A 1 97 ? 4.851 2.601 4.428 1.00 85.00 97 SER A N 1
ATOM 733 C CA . SER A 1 97 ? 6.177 2.483 5.052 1.00 85.00 97 SER A CA 1
ATOM 734 C C . SER A 1 97 ? 6.906 1.185 4.682 1.00 85.00 97 SER A C 1
ATOM 736 O O . SER A 1 97 ? 8.104 1.209 4.404 1.00 85.00 97 SER A O 1
ATOM 738 N N . ILE A 1 98 ? 6.196 0.053 4.620 1.00 90.50 98 ILE A N 1
ATOM 739 C CA . ILE A 1 98 ? 6.767 -1.239 4.190 1.00 90.50 98 ILE A CA 1
ATOM 740 C C . ILE A 1 98 ? 7.180 -1.186 2.710 1.00 90.50 98 ILE A C 1
ATOM 742 O O . ILE A 1 98 ? 8.287 -1.584 2.337 1.00 90.50 98 ILE A O 1
ATOM 746 N N . VAL A 1 99 ? 6.292 -0.676 1.853 1.00 88.19 99 VAL A N 1
ATOM 747 C CA . VAL A 1 99 ? 6.504 -0.590 0.399 1.00 88.19 99 VAL A CA 1
ATOM 748 C C . VAL A 1 99 ? 7.625 0.392 0.061 1.00 88.19 99 VAL A C 1
ATOM 750 O O . VAL A 1 99 ? 8.392 0.156 -0.871 1.00 88.19 99 VAL A O 1
ATOM 753 N N . GLN A 1 100 ? 7.782 1.466 0.835 1.00 82.94 100 GLN A N 1
ATOM 754 C CA . GLN A 1 100 ? 8.883 2.416 0.673 1.00 82.94 100 GLN A CA 1
ATOM 755 C C . GLN A 1 100 ? 10.254 1.733 0.819 1.00 82.94 100 GLN A C 1
ATOM 757 O O . GLN A 1 100 ? 11.169 2.038 0.058 1.00 82.94 100 GLN A O 1
ATOM 762 N N . GLY A 1 101 ? 10.378 0.764 1.733 1.00 84.88 101 GLY A N 1
ATOM 763 C CA . GLY A 1 101 ? 11.595 -0.035 1.922 1.00 84.88 101 GLY A CA 1
ATOM 764 C C . GLY A 1 101 ? 11.801 -1.158 0.898 1.00 84.88 101 GLY A C 1
ATOM 765 O O . GLY A 1 101 ? 12.839 -1.815 0.918 1.00 84.88 101 GLY A O 1
ATOM 766 N N . THR A 1 102 ? 10.835 -1.398 0.007 1.00 86.81 102 THR A N 1
ATOM 767 C CA . THR A 1 102 ? 10.846 -2.510 -0.955 1.00 86.81 102 THR A CA 1
ATOM 768 C C . THR A 1 102 ? 10.555 -2.009 -2.381 1.00 86.81 102 THR A C 1
ATOM 770 O O . THR A 1 102 ? 9.464 -2.201 -2.920 1.00 86.81 102 THR A O 1
ATOM 773 N N . PRO A 1 103 ? 11.516 -1.318 -3.024 1.00 87.50 103 PRO A N 1
ATOM 774 C CA . PRO A 1 103 ? 11.330 -0.785 -4.370 1.00 87.50 103 PRO A CA 1
ATOM 775 C C . PRO A 1 103 ? 11.265 -1.891 -5.429 1.00 87.50 103 PRO A C 1
ATOM 777 O O . PRO A 1 103 ? 11.908 -2.932 -5.314 1.00 87.50 103 PRO A O 1
ATOM 780 N N . GLY A 1 104 ? 10.507 -1.642 -6.496 1.00 86.69 104 GLY A N 1
ATOM 781 C CA . GLY A 1 104 ? 10.420 -2.506 -7.674 1.00 86.69 104 GLY A CA 1
ATOM 782 C C . GLY A 1 104 ? 9.625 -3.797 -7.478 1.00 86.69 104 GLY A C 1
ATOM 783 O O . GLY A 1 104 ? 9.504 -4.563 -8.425 1.00 86.69 104 GLY A O 1
ATOM 784 N N . THR A 1 105 ? 9.060 -4.034 -6.293 1.00 91.62 105 THR A N 1
ATOM 785 C CA . THR A 1 105 ? 8.212 -5.197 -6.012 1.00 91.62 105 THR A CA 1
ATOM 786 C C . THR A 1 105 ? 6.760 -4.785 -5.820 1.00 91.62 105 THR A C 1
ATOM 788 O O . THR A 1 105 ? 6.441 -3.718 -5.296 1.00 91.62 105 THR A O 1
ATOM 791 N N . ASP A 1 106 ? 5.859 -5.662 -6.241 1.00 94.44 106 ASP A N 1
ATOM 792 C CA . ASP A 1 106 ? 4.427 -5.564 -5.998 1.00 94.44 106 ASP A CA 1
ATOM 793 C C . ASP A 1 106 ? 3.971 -6.423 -4.810 1.00 94.44 106 ASP A C 1
ATOM 795 O O . ASP A 1 106 ? 2.790 -6.417 -4.468 1.00 94.44 106 ASP A O 1
ATOM 799 N N . ARG A 1 107 ? 4.882 -7.176 -4.187 1.00 95.88 107 ARG A N 1
ATOM 800 C CA . ARG A 1 107 ? 4.599 -8.085 -3.070 1.00 95.88 107 ARG A CA 1
ATOM 801 C C . ARG A 1 107 ? 5.241 -7.577 -1.794 1.00 95.88 107 ARG A C 1
ATOM 803 O O . ARG A 1 107 ? 6.396 -7.154 -1.811 1.00 95.88 107 ARG A O 1
ATOM 810 N N . PHE A 1 108 ? 4.524 -7.704 -0.685 1.00 96.44 108 PHE A N 1
ATOM 811 C CA . PHE A 1 108 ? 5.036 -7.371 0.640 1.00 96.44 108 PHE A CA 1
ATOM 812 C C . PHE A 1 108 ? 4.372 -8.234 1.717 1.00 96.44 108 PHE A C 1
ATOM 814 O O . PHE A 1 108 ? 3.239 -8.701 1.561 1.00 96.44 108 PHE A O 1
ATOM 821 N N . TYR A 1 109 ? 5.084 -8.451 2.821 1.00 96.62 109 TYR A N 1
ATOM 822 C CA . TYR A 1 109 ? 4.527 -9.117 3.992 1.00 96.62 109 TYR A CA 1
ATOM 823 C C . TYR A 1 109 ? 3.853 -8.100 4.905 1.00 96.62 109 TYR A C 1
ATOM 825 O O . TYR A 1 109 ? 4.396 -7.031 5.166 1.00 96.62 109 TYR A O 1
ATOM 833 N N . LEU A 1 110 ? 2.674 -8.448 5.414 1.00 96.75 110 LEU A N 1
ATOM 834 C CA . LEU A 1 110 ? 1.938 -7.625 6.361 1.00 96.75 110 LEU A CA 1
ATOM 835 C C . LEU A 1 110 ? 1.330 -8.497 7.450 1.00 96.75 110 LEU A C 1
ATOM 837 O O . LEU A 1 110 ? 0.525 -9.398 7.200 1.00 96.75 110 LEU A O 1
ATOM 841 N N . HIS A 1 111 ? 1.683 -8.179 8.684 1.00 95.88 111 HIS A N 1
ATOM 842 C CA . HIS A 1 111 ? 1.150 -8.813 9.877 1.00 95.88 111 HIS A CA 1
ATOM 843 C C . HIS A 1 111 ? 1.062 -7.777 10.999 1.00 95.88 111 HIS A C 1
ATOM 845 O O . HIS A 1 111 ? 1.562 -6.664 10.867 1.00 95.88 111 HIS A O 1
ATOM 851 N N . PHE A 1 112 ? 0.370 -8.109 12.090 1.00 95.75 112 PHE A N 1
ATOM 852 C CA . PHE A 1 112 ? 0.123 -7.133 13.152 1.00 95.75 112 PHE A CA 1
ATOM 853 C C . PHE A 1 112 ? 1.418 -6.629 13.812 1.00 95.75 112 PHE A C 1
ATOM 855 O O . PHE A 1 112 ? 1.488 -5.455 14.148 1.00 95.75 112 PHE A O 1
ATOM 862 N N . MET A 1 113 ? 2.451 -7.471 13.933 1.00 94.19 113 MET A N 1
ATOM 863 C CA . MET A 1 113 ? 3.723 -7.066 14.554 1.00 94.19 113 MET A CA 1
ATOM 864 C C . MET A 1 113 ? 4.459 -5.984 13.754 1.00 94.19 113 MET A C 1
ATOM 866 O O . MET A 1 113 ? 5.168 -5.176 14.343 1.00 94.19 113 MET A O 1
ATOM 870 N N . SER A 1 114 ? 4.180 -5.855 12.450 1.00 92.12 114 SER A N 1
ATOM 871 C CA . SER A 1 114 ? 4.708 -4.756 11.635 1.00 92.12 114 SER A CA 1
ATOM 872 C C . SER A 1 114 ? 4.285 -3.370 12.124 1.00 92.12 114 SER A C 1
ATOM 874 O O . SER A 1 114 ? 4.940 -2.381 11.813 1.00 92.12 114 SER A O 1
ATOM 876 N N . VAL A 1 115 ? 3.218 -3.269 12.923 1.00 91.81 115 VAL A N 1
ATOM 877 C CA . VAL A 1 115 ? 2.833 -2.011 13.579 1.00 91.81 115 VAL A CA 1
ATOM 878 C C . VAL A 1 115 ? 3.959 -1.496 14.485 1.00 91.81 115 VAL A C 1
ATOM 880 O O . VAL A 1 115 ? 4.279 -0.310 14.435 1.00 91.81 115 VAL A O 1
ATOM 883 N N . GLU A 1 116 ? 4.572 -2.378 15.277 1.00 89.81 116 GLU A N 1
ATOM 884 C CA . GLU A 1 116 ? 5.655 -2.025 16.203 1.00 89.81 116 GLU A CA 1
ATOM 885 C C . GLU A 1 116 ? 6.975 -1.799 15.458 1.00 89.81 116 GLU A C 1
ATOM 887 O O . GLU A 1 116 ? 7.670 -0.821 15.736 1.00 89.81 116 GLU A O 1
ATOM 892 N N . GLU A 1 117 ? 7.276 -2.635 14.457 1.00 90.25 117 GLU A N 1
ATOM 893 C CA . GLU A 1 117 ? 8.464 -2.504 13.592 1.00 90.25 117 GLU A CA 1
ATOM 894 C C . GLU A 1 117 ? 8.547 -1.108 12.947 1.00 90.25 117 GLU A C 1
ATOM 896 O O . GLU A 1 117 ? 9.622 -0.509 12.861 1.00 90.25 117 GLU A O 1
ATOM 901 N N . HIS A 1 118 ? 7.393 -0.553 12.566 1.00 86.06 118 HIS A N 1
ATOM 902 C CA . HIS A 1 118 ? 7.270 0.770 11.954 1.00 86.06 118 HIS A CA 1
ATOM 903 C C . HIS A 1 118 ? 6.877 1.887 12.936 1.00 86.06 118 HIS A C 1
ATOM 905 O O . HIS A 1 118 ? 6.533 2.982 12.498 1.00 86.06 118 HIS A O 1
ATOM 911 N N . GLN A 1 119 ? 6.947 1.641 14.251 1.00 87.94 119 GLN A N 1
ATOM 912 C CA . GLN A 1 119 ? 6.704 2.640 15.306 1.00 87.94 119 GLN A CA 1
ATOM 913 C C . GLN A 1 119 ? 5.326 3.331 15.216 1.00 87.94 119 GLN A C 1
ATOM 915 O O . GLN A 1 119 ? 5.174 4.503 15.566 1.00 87.94 119 GLN A O 1
ATOM 920 N N . LEU A 1 120 ? 4.296 2.605 14.768 1.00 84.94 120 LEU A N 1
ATOM 921 C CA . LEU A 1 120 ? 2.928 3.112 14.649 1.00 84.94 120 LEU A CA 1
ATOM 922 C C . LEU A 1 120 ? 2.057 2.695 15.842 1.00 84.94 120 LEU A C 1
ATOM 924 O O . LEU A 1 120 ? 2.227 1.639 16.441 1.00 84.94 120 LEU A O 1
ATOM 928 N N . ALA A 1 121 ? 1.043 3.505 16.158 1.00 91.12 121 ALA A N 1
ATOM 929 C CA . ALA A 1 121 ? 0.084 3.226 17.231 1.00 91.12 121 ALA A CA 1
ATOM 930 C C . ALA A 1 121 ? -1.270 2.741 16.672 1.00 91.12 121 ALA A C 1
ATOM 932 O O . ALA A 1 121 ? -2.222 3.519 16.480 1.00 91.12 121 ALA A O 1
ATOM 933 N N . ILE A 1 122 ? -1.368 1.433 16.404 1.00 93.38 122 ILE A N 1
ATOM 934 C CA . ILE A 1 122 ? -2.569 0.785 15.850 1.00 93.38 122 ILE A CA 1
ATOM 935 C C . ILE A 1 122 ? -2.974 -0.402 16.728 1.00 93.38 122 ILE A C 1
ATOM 937 O O . ILE A 1 122 ? -2.224 -1.354 16.893 1.00 93.38 122 ILE A O 1
ATOM 941 N N . SER A 1 123 ? -4.197 -0.392 17.266 1.00 96.69 123 SER A N 1
ATOM 942 C CA . SER A 1 123 ? -4.713 -1.550 18.007 1.00 96.69 123 SER A CA 1
ATOM 943 C C . SER A 1 123 ? -5.062 -2.713 17.075 1.00 96.69 123 SER A C 1
ATOM 945 O O . SER A 1 123 ? -5.488 -2.492 15.941 1.00 96.69 123 SER A O 1
ATOM 947 N N . TYR A 1 124 ? -4.998 -3.949 17.576 1.00 96.12 124 TYR A N 1
ATOM 948 C CA . TYR A 1 124 ? -5.323 -5.167 16.815 1.00 96.12 124 TYR A CA 1
ATOM 949 C C . TYR A 1 124 ? -6.675 -5.090 16.077 1.00 96.12 124 TYR A C 1
ATOM 951 O O . TYR A 1 124 ? -6.779 -5.375 14.882 1.00 96.12 124 TYR A O 1
ATOM 959 N N . ARG A 1 125 ? -7.724 -4.614 16.767 1.00 96.75 125 ARG A N 1
ATOM 960 C CA . ARG A 1 125 ? -9.058 -4.410 16.172 1.00 96.75 125 ARG A CA 1
ATOM 961 C C . ARG A 1 125 ? -9.031 -3.361 15.055 1.00 96.75 125 ARG A C 1
ATOM 963 O O . ARG A 1 125 ? -9.682 -3.550 14.029 1.00 96.75 125 ARG A O 1
ATOM 970 N N . THR A 1 126 ? -8.303 -2.261 15.249 1.00 96.25 126 THR A N 1
ATOM 971 C CA . THR A 1 126 ? -8.181 -1.191 14.245 1.00 96.25 126 THR A CA 1
ATOM 972 C C . THR A 1 126 ? -7.426 -1.681 13.020 1.00 96.25 126 THR A C 1
ATOM 974 O O . THR A 1 126 ? -7.895 -1.449 11.909 1.00 96.25 126 THR A O 1
ATOM 977 N N . PHE A 1 127 ? -6.332 -2.417 13.224 1.00 97.69 127 PHE A N 1
ATOM 978 C CA . PHE A 1 127 ? -5.531 -3.018 12.164 1.00 97.69 127 PHE A CA 1
ATOM 979 C C . PHE A 1 127 ? -6.383 -3.931 11.277 1.00 97.69 127 PHE A C 1
ATOM 981 O O . PHE A 1 127 ? -6.480 -3.721 10.071 1.00 97.69 127 PHE A O 1
ATOM 988 N N . HIS A 1 128 ? -7.089 -4.900 11.863 1.00 96.81 128 HIS A N 1
ATOM 989 C CA . HIS A 1 128 ? -7.885 -5.833 11.064 1.00 96.81 128 HIS A CA 1
ATOM 990 C C . HIS A 1 128 ? -9.104 -5.191 10.399 1.00 96.81 128 HIS A C 1
ATOM 992 O O . HIS A 1 128 ? -9.447 -5.570 9.278 1.00 96.81 128 HIS A O 1
ATOM 998 N N . ARG A 1 129 ? -9.735 -4.202 11.047 1.00 97.25 129 ARG A N 1
ATOM 999 C CA . ARG A 1 129 ? -10.807 -3.411 10.427 1.00 97.25 129 ARG A CA 1
ATOM 1000 C C . ARG A 1 129 ? -10.286 -2.617 9.229 1.00 97.25 129 ARG A C 1
ATOM 1002 O O . ARG A 1 129 ? -10.904 -2.666 8.170 1.00 97.25 129 ARG A O 1
ATOM 1009 N N . GLY A 1 130 ? -9.164 -1.917 9.399 1.00 96.44 130 GLY A N 1
ATOM 1010 C CA . GLY A 1 130 ? -8.532 -1.127 8.345 1.00 96.44 130 GLY A CA 1
ATOM 1011 C C . GLY A 1 130 ? -8.110 -1.998 7.168 1.00 96.44 130 GLY A C 1
ATOM 1012 O O . GLY A 1 130 ? -8.509 -1.729 6.042 1.00 96.44 130 GLY A O 1
ATOM 1013 N N . LEU A 1 131 ? -7.418 -3.108 7.434 1.00 97.56 131 LEU A N 1
ATOM 1014 C CA . LEU A 1 131 ? -7.018 -4.070 6.407 1.00 97.56 131 LEU A CA 1
ATOM 1015 C C . LEU A 1 131 ? -8.220 -4.631 5.632 1.00 97.56 131 LEU A C 1
ATOM 1017 O O . LEU A 1 131 ? -8.169 -4.743 4.413 1.00 97.56 131 LEU A O 1
ATOM 1021 N N . GLY A 1 132 ? -9.322 -4.944 6.320 1.00 97.25 132 GLY A N 1
ATOM 1022 C CA . GLY A 1 132 ? -10.552 -5.395 5.666 1.00 97.25 132 GLY A CA 1
ATOM 1023 C C . GLY A 1 132 ? -11.144 -4.354 4.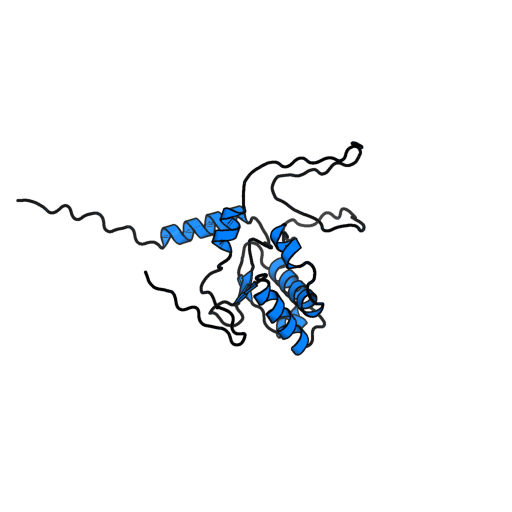712 1.00 97.25 132 GLY A C 1
ATOM 1024 O O . GLY A 1 132 ? -11.635 -4.715 3.646 1.00 97.25 132 GLY A O 1
ATOM 1025 N N . GLU A 1 133 ? -11.086 -3.069 5.065 1.00 96.56 133 GLU A N 1
ATOM 1026 C CA . GLU A 1 133 ? -11.514 -1.984 4.176 1.00 96.56 133 GLU A CA 1
ATOM 1027 C C . GLU A 1 133 ? -10.561 -1.808 2.985 1.00 96.56 133 GLU A C 1
ATOM 1029 O O . GLU A 1 133 ? -11.034 -1.672 1.859 1.00 96.56 133 GLU A O 1
ATOM 1034 N N . LEU A 1 134 ? -9.244 -1.869 3.203 1.00 96.19 134 LEU A N 1
ATOM 1035 C CA . LEU A 1 134 ? -8.254 -1.769 2.124 1.00 96.19 134 LEU A CA 1
ATOM 1036 C C . LEU A 1 134 ? -8.399 -2.895 1.096 1.00 96.19 134 LEU A C 1
ATOM 1038 O O . LEU A 1 134 ? -8.315 -2.630 -0.101 1.00 96.19 134 LEU A O 1
ATOM 1042 N N . LEU A 1 135 ? -8.675 -4.120 1.552 1.00 96.56 135 LEU A N 1
ATOM 1043 C CA . LEU A 1 135 ? -8.956 -5.257 0.674 1.00 96.56 135 LEU A CA 1
ATOM 1044 C C . LEU A 1 135 ? -10.247 -5.042 -0.135 1.00 96.56 135 LEU A C 1
ATOM 1046 O O . LEU A 1 135 ? -10.263 -5.274 -1.337 1.00 96.56 135 LEU A O 1
ATOM 1050 N N . LYS A 1 136 ? -11.324 -4.549 0.496 1.00 95.56 136 LYS A N 1
ATOM 1051 C CA . LYS A 1 136 ? -12.600 -4.254 -0.192 1.00 95.56 136 LYS A CA 1
ATOM 1052 C C . LYS A 1 136 ? -12.487 -3.132 -1.221 1.00 95.56 136 LYS A C 1
ATOM 1054 O O . LYS A 1 136 ? -13.236 -3.119 -2.188 1.00 95.56 136 LYS A O 1
ATOM 1059 N N . ARG A 1 137 ? -11.593 -2.174 -0.980 1.00 93.88 137 ARG A N 1
ATOM 1060 C CA . ARG A 1 137 ? -11.288 -1.073 -1.902 1.00 93.88 137 ARG A CA 1
ATOM 1061 C C . ARG A 1 137 ? -10.231 -1.449 -2.939 1.00 93.88 137 ARG A C 1
ATOM 1063 O O . ARG A 1 137 ? -9.839 -0.579 -3.709 1.00 93.88 137 ARG A O 1
ATOM 1070 N N . GLU A 1 138 ? -9.754 -2.695 -2.930 1.00 95.50 138 GLU A N 1
ATOM 1071 C CA . GLU A 1 138 ? -8.732 -3.208 -3.846 1.00 95.50 138 GLU A CA 1
ATOM 1072 C C . GLU A 1 138 ? -7.427 -2.408 -3.801 1.00 95.50 138 GLU A C 1
ATOM 1074 O O . GLU A 1 138 ? -6.731 -2.267 -4.797 1.00 95.50 138 GLU A O 1
ATOM 1079 N N . VAL A 1 139 ? -7.077 -1.848 -2.644 1.00 93.19 139 VAL A N 1
ATOM 1080 C CA . VAL A 1 139 ? -5.782 -1.173 -2.453 1.00 93.19 139 VAL A CA 1
ATOM 1081 C C . VAL A 1 139 ? -4.663 -2.209 -2.376 1.00 93.19 139 VAL A C 1
ATOM 1083 O O . VAL A 1 139 ? -3.545 -1.976 -2.834 1.00 93.19 139 VAL A O 1
ATOM 1086 N N . VAL A 1 140 ? -4.994 -3.365 -1.803 1.00 96.69 140 VAL A N 1
ATOM 1087 C CA . VAL A 1 140 ? -4.138 -4.542 -1.679 1.00 96.69 140 VAL A CA 1
ATOM 1088 C C . VAL A 1 140 ? -4.966 -5.797 -1.939 1.00 96.69 140 VAL A C 1
ATOM 1090 O O . VAL A 1 140 ? -6.181 -5.789 -1.737 1.00 96.69 140 VAL A O 1
ATOM 1093 N N . PHE A 1 141 ? -4.306 -6.885 -2.323 1.00 97.44 141 PHE A N 1
ATOM 1094 C CA . PHE A 1 141 ? -4.914 -8.196 -2.545 1.00 97.44 141 PHE A CA 1
ATOM 1095 C C . PHE A 1 141 ? -4.246 -9.248 -1.663 1.00 97.44 141 PHE A C 1
ATOM 1097 O O . PHE A 1 141 ? -3.036 -9.213 -1.448 1.00 97.44 141 PHE A O 1
ATOM 1104 N N . GLU A 1 142 ? -5.025 -10.191 -1.139 1.00 96.75 142 GLU A N 1
ATOM 1105 C CA . GLU A 1 142 ? -4.500 -11.267 -0.295 1.00 96.75 142 GLU A CA 1
ATOM 1106 C C . GLU A 1 142 ? -3.879 -12.361 -1.177 1.00 96.75 142 GLU A C 1
ATOM 1108 O O . GLU A 1 142 ? -4.499 -12.823 -2.139 1.00 96.75 142 GLU A O 1
ATOM 1113 N N . SER A 1 143 ? -2.655 -12.786 -0.863 1.00 96.62 143 SER A N 1
ATOM 1114 C CA . SER A 1 143 ? -2.057 -13.945 -1.523 1.00 96.62 143 SER A CA 1
ATOM 1115 C C . SER A 1 143 ? -2.616 -15.251 -0.950 1.00 96.62 143 SER A C 1
ATOM 1117 O O . SER A 1 143 ? -3.125 -15.310 0.172 1.00 96.62 143 SER A O 1
ATOM 1119 N N . VAL A 1 144 ? -2.478 -16.340 -1.705 1.00 95.00 144 VAL A N 1
ATOM 1120 C CA . VAL A 1 144 ? -2.604 -17.699 -1.156 1.00 95.00 144 VAL A CA 1
ATOM 1121 C C . VAL A 1 144 ? -1.531 -17.987 -0.099 1.00 95.00 144 VAL A C 1
ATOM 1123 O O . VAL A 1 144 ? -1.772 -18.782 0.810 1.00 95.00 144 VAL A O 1
ATOM 1126 N N . THR A 1 145 ? -0.378 -17.317 -0.185 1.00 94.94 145 THR A N 1
ATOM 1127 C CA . THR A 1 145 ? 0.694 -17.402 0.808 1.00 94.94 145 THR A CA 1
ATOM 1128 C C . THR A 1 145 ? 0.319 -16.590 2.055 1.00 94.94 145 THR A C 1
ATOM 1130 O O . THR A 1 145 ? -0.006 -15.407 1.935 1.00 94.94 145 THR A O 1
ATOM 1133 N N . PRO A 1 146 ? 0.370 -17.176 3.267 1.00 92.56 146 PRO A N 1
ATOM 1134 C CA . PRO A 1 146 ? 0.005 -16.475 4.494 1.00 92.56 146 PRO A CA 1
ATOM 1135 C C . PRO A 1 146 ? 0.790 -15.176 4.700 1.00 92.56 146 PRO A C 1
ATOM 1137 O O . PRO A 1 146 ? 2.004 -15.144 4.525 1.00 92.56 146 PRO A O 1
ATOM 1140 N N . ASN A 1 147 ? 0.087 -14.118 5.118 1.00 95.19 147 ASN A N 1
ATOM 1141 C CA . ASN A 1 147 ? 0.623 -12.774 5.382 1.00 95.19 147 ASN A CA 1
ATOM 1142 C C . ASN A 1 147 ? 1.300 -12.080 4.190 1.00 95.19 147 ASN A C 1
ATOM 1144 O O . ASN A 1 147 ? 1.770 -10.957 4.355 1.00 95.19 147 ASN A O 1
ATOM 1148 N N . LEU A 1 148 ? 1.333 -12.701 3.012 1.00 97.31 148 LEU A N 1
ATOM 1149 C CA . LEU A 1 148 ? 1.797 -12.074 1.786 1.00 97.31 148 LEU A CA 1
ATOM 1150 C C . LEU A 1 148 ? 0.618 -11.367 1.117 1.00 97.31 148 LEU A C 1
ATOM 1152 O O . LEU A 1 148 ? -0.467 -11.936 0.959 1.00 97.31 148 LEU A O 1
ATOM 1156 N N . TYR A 1 149 ? 0.843 -10.126 0.714 1.00 97.94 149 TYR A N 1
ATOM 1157 C CA . TYR A 1 149 ? -0.136 -9.319 0.005 1.00 97.94 149 TYR A CA 1
ATOM 1158 C C . TYR A 1 149 ? 0.477 -8.769 -1.274 1.00 97.94 149 TYR A C 1
ATOM 1160 O O . TYR A 1 149 ? 1.691 -8.572 -1.374 1.00 97.94 149 TYR A O 1
ATOM 1168 N N . PHE A 1 150 ? -0.390 -8.523 -2.247 1.00 97.81 150 PHE A N 1
ATOM 1169 C CA . PHE A 1 150 ? -0.050 -7.822 -3.470 1.00 97.81 150 PHE A CA 1
ATOM 1170 C C . PHE A 1 150 ? -0.551 -6.391 -3.399 1.00 97.81 150 PHE A C 1
ATOM 1172 O O . PHE A 1 150 ? -1.675 -6.135 -2.964 1.00 97.81 150 PHE A O 1
ATOM 1179 N N . LEU A 1 151 ? 0.269 -5.461 -3.851 1.00 96.06 151 LEU A N 1
ATOM 1180 C CA . LEU A 1 151 ? -0.090 -4.069 -4.003 1.00 96.06 151 LEU A CA 1
ATOM 1181 C C . LEU A 1 151 ? -0.895 -3.871 -5.286 1.00 96.06 151 LEU A C 1
ATOM 1183 O O . LEU A 1 151 ? -0.557 -4.447 -6.319 1.00 96.06 151 LEU A O 1
ATOM 1187 N N . ASN A 1 152 ? -1.925 -3.027 -5.263 1.00 95.62 152 ASN A N 1
ATOM 1188 C CA . ASN A 1 152 ? -2.565 -2.630 -6.510 1.00 95.62 152 ASN A CA 1
ATOM 1189 C C . ASN A 1 152 ? -1.674 -1.654 -7.290 1.00 95.62 152 ASN A C 1
ATOM 1191 O O . ASN A 1 152 ? -1.593 -0.468 -6.969 1.00 95.62 152 ASN A O 1
ATOM 1195 N N . ILE A 1 153 ? -1.045 -2.163 -8.348 1.00 92.44 153 ILE A N 1
ATOM 1196 C CA . ILE A 1 153 ? -0.074 -1.442 -9.183 1.00 92.44 153 ILE A CA 1
ATOM 1197 C C . ILE A 1 153 ? -0.746 -0.320 -9.992 1.00 92.44 153 ILE A C 1
ATOM 1199 O O . ILE A 1 153 ? -0.105 0.659 -10.391 1.00 92.44 153 ILE A O 1
ATOM 1203 N N . ASP A 1 154 ? -2.056 -0.423 -10.223 1.00 88.94 154 ASP A N 1
ATOM 1204 C CA . ASP A 1 154 ? -2.827 0.649 -10.848 1.00 88.94 154 ASP A CA 1
ATOM 1205 C C . ASP A 1 154 ? -3.066 1.822 -9.884 1.00 88.94 154 ASP A C 1
ATOM 1207 O O . ASP A 1 154 ? -3.321 2.948 -10.317 1.00 88.94 154 ASP A O 1
ATOM 1211 N N . TYR A 1 155 ? -2.963 1.583 -8.573 1.00 86.88 155 TYR A N 1
ATOM 1212 C CA . TYR A 1 155 ? -3.186 2.595 -7.542 1.00 86.88 155 TYR A CA 1
ATOM 1213 C C . TYR A 1 155 ? -1.890 3.211 -7.053 1.00 86.88 155 TYR A C 1
ATOM 1215 O O . TYR A 1 155 ? -1.788 4.437 -7.035 1.00 86.88 155 TYR A O 1
ATOM 1223 N N . LEU A 1 156 ? -0.905 2.393 -6.684 1.00 85.12 156 LEU A N 1
ATOM 1224 C CA . LEU A 1 156 ? 0.402 2.879 -6.273 1.00 85.12 156 LEU A CA 1
ATOM 1225 C C . LEU A 1 156 ? 1.531 1.908 -6.612 1.00 85.12 156 LEU A C 1
ATOM 1227 O O . LEU A 1 156 ? 1.318 0.703 -6.719 1.00 85.12 156 LEU A O 1
ATOM 1231 N N . PHE A 1 157 ? 2.741 2.440 -6.786 1.00 87.62 157 PHE A N 1
ATOM 1232 C CA . PHE A 1 157 ? 3.923 1.629 -7.065 1.00 87.62 157 PHE A CA 1
ATOM 1233 C C . PHE A 1 157 ? 5.216 2.338 -6.648 1.00 87.62 157 PHE A C 1
ATOM 1235 O O . PHE A 1 157 ? 5.404 3.522 -6.939 1.00 87.62 157 PHE A O 1
ATOM 1242 N N . ASN A 1 158 ? 6.127 1.612 -5.998 1.00 84.62 158 ASN A N 1
ATOM 1243 C CA . ASN A 1 158 ? 7.466 2.109 -5.689 1.00 84.62 158 ASN A CA 1
ATOM 1244 C C . ASN A 1 158 ? 8.428 1.730 -6.822 1.00 84.62 158 ASN A C 1
ATOM 1246 O O . ASN A 1 158 ? 8.901 0.600 -6.886 1.00 84.62 158 ASN A O 1
ATOM 1250 N N . GLY A 1 159 ? 8.687 2.660 -7.744 1.00 82.31 159 GLY A N 1
ATOM 1251 C CA . GLY A 1 159 ? 9.608 2.461 -8.867 1.00 82.31 159 GLY A CA 1
ATOM 1252 C C . GLY A 1 159 ? 8.997 2.751 -10.240 1.00 82.31 159 GLY A C 1
ATOM 1253 O O . GLY A 1 159 ? 8.062 3.547 -10.388 1.00 82.31 159 GLY A O 1
ATOM 1254 N N . ASN A 1 160 ? 9.557 2.133 -11.284 1.00 82.88 160 ASN A N 1
ATOM 1255 C CA . ASN A 1 160 ? 9.055 2.270 -12.651 1.00 82.88 160 ASN A CA 1
ATOM 1256 C C . ASN A 1 160 ? 8.008 1.188 -12.949 1.00 82.88 160 ASN A C 1
ATOM 1258 O O . ASN A 1 160 ? 8.343 0.068 -13.329 1.00 82.88 160 ASN A O 1
ATOM 1262 N N . ARG A 1 161 ? 6.731 1.564 -12.821 1.00 83.44 161 ARG A N 1
ATOM 1263 C CA . ARG A 1 161 ? 5.583 0.691 -13.101 1.00 83.44 161 ARG A CA 1
ATOM 1264 C C . ARG A 1 161 ? 5.632 0.063 -14.498 1.00 83.44 161 ARG A C 1
ATOM 1266 O O . ARG A 1 161 ? 5.265 -1.095 -14.650 1.00 83.44 161 ARG A O 1
ATOM 1273 N N . MET A 1 162 ? 6.070 0.807 -15.517 1.00 82.44 162 MET A N 1
ATOM 1274 C CA . MET A 1 162 ? 6.109 0.300 -16.894 1.00 82.44 162 MET A CA 1
ATOM 1275 C C . MET A 1 162 ? 7.185 -0.756 -17.085 1.00 82.44 162 MET A C 1
ATOM 1277 O O . MET A 1 162 ? 6.910 -1.784 -17.696 1.00 82.44 162 MET A O 1
ATOM 1281 N N . ALA A 1 163 ? 8.376 -0.516 -16.534 1.00 83.75 163 ALA A N 1
ATOM 1282 C CA . ALA A 1 163 ? 9.453 -1.498 -16.553 1.00 83.75 163 ALA A CA 1
ATOM 1283 C C . ALA A 1 163 ? 9.024 -2.784 -15.831 1.00 83.75 163 ALA A C 1
ATOM 1285 O O . ALA A 1 163 ? 9.150 -3.865 -16.396 1.00 83.75 163 ALA A O 1
ATOM 1286 N N . PHE A 1 164 ? 8.398 -2.653 -14.656 1.00 87.44 164 PHE A N 1
ATOM 1287 C CA . PHE A 1 164 ? 7.864 -3.790 -13.903 1.00 87.44 164 PHE A CA 1
ATOM 1288 C C . PHE A 1 164 ? 6.837 -4.603 -14.709 1.00 87.44 164 PHE A C 1
ATOM 1290 O O . PHE A 1 164 ? 6.915 -5.825 -14.792 1.00 87.44 164 PHE A O 1
ATOM 1297 N N . ILE A 1 165 ? 5.875 -3.931 -15.349 1.00 86.31 165 ILE A N 1
ATOM 1298 C CA . ILE A 1 165 ? 4.848 -4.597 -16.165 1.00 86.31 165 ILE A CA 1
ATOM 1299 C C . ILE A 1 165 ? 5.467 -5.309 -17.376 1.00 86.31 165 ILE A C 1
ATOM 1301 O O . ILE A 1 165 ? 5.006 -6.387 -17.756 1.00 86.31 165 ILE A O 1
ATOM 1305 N N . GLN A 1 166 ? 6.477 -4.706 -18.009 1.00 84.94 166 GLN A N 1
ATOM 1306 C CA . GLN A 1 166 ? 7.190 -5.313 -19.136 1.00 84.94 166 GLN A CA 1
ATOM 1307 C C . GLN A 1 166 ? 7.953 -6.566 -18.701 1.00 84.94 166 GLN A C 1
ATOM 1309 O O . GLN A 1 166 ? 7.826 -7.599 -19.357 1.00 84.94 166 GLN A O 1
ATOM 1314 N N . GLU A 1 167 ? 8.676 -6.493 -17.584 1.00 85.12 167 GLU A N 1
ATOM 1315 C CA . GLU A 1 167 ? 9.391 -7.627 -16.996 1.00 85.12 167 GLU A CA 1
ATOM 1316 C C . GLU A 1 167 ? 8.430 -8.771 -16.657 1.00 85.12 167 GLU A C 1
ATOM 1318 O O . GLU A 1 167 ? 8.620 -9.893 -17.120 1.00 85.12 167 GLU A O 1
ATOM 1323 N N . TYR A 1 168 ? 7.325 -8.469 -15.969 1.00 85.38 168 TYR A N 1
ATOM 1324 C CA . TYR A 1 168 ? 6.306 -9.463 -15.629 1.00 85.38 168 TYR A CA 1
ATOM 1325 C C . TYR A 1 168 ? 5.722 -10.162 -16.872 1.00 85.38 168 TYR A C 1
ATOM 1327 O O . TYR A 1 168 ? 5.521 -11.378 -16.878 1.00 85.38 168 TYR A O 1
ATOM 1335 N N . ARG A 1 169 ? 5.459 -9.413 -17.955 1.00 82.81 169 ARG A N 1
ATOM 1336 C CA . ARG A 1 169 ? 4.982 -9.984 -19.230 1.00 82.81 169 ARG A CA 1
ATOM 1337 C C . ARG A 1 169 ? 6.023 -10.890 -19.883 1.00 82.81 169 ARG A C 1
ATOM 1339 O O . ARG A 1 169 ? 5.644 -11.932 -20.414 1.00 82.81 169 ARG A O 1
ATOM 1346 N N . LEU A 1 170 ? 7.298 -10.505 -19.841 1.00 78.62 170 LEU A N 1
ATOM 1347 C CA . LEU A 1 170 ? 8.390 -11.301 -20.395 1.00 78.62 170 LEU A CA 1
ATOM 1348 C C . LEU A 1 170 ? 8.525 -12.635 -19.651 1.00 78.62 170 LEU A C 1
ATOM 1350 O O . LEU A 1 170 ? 8.501 -13.681 -20.295 1.00 78.62 170 LEU A O 1
ATOM 1354 N N . THR A 1 171 ? 8.571 -12.617 -18.315 1.00 77.38 171 THR A N 1
ATOM 1355 C CA . THR A 1 171 ? 8.620 -13.842 -17.498 1.00 77.38 171 THR A CA 1
ATOM 1356 C C . THR A 1 171 ? 7.450 -14.771 -17.814 1.00 77.38 171 THR A C 1
ATOM 1358 O O . THR A 1 171 ? 7.658 -15.951 -18.070 1.00 77.38 171 THR A O 1
ATOM 1361 N N . ARG A 1 172 ? 6.227 -14.234 -17.916 1.00 76.44 172 ARG A N 1
ATOM 1362 C CA . ARG A 1 172 ? 5.045 -15.043 -18.243 1.00 76.44 172 ARG A CA 1
ATOM 1363 C C . ARG A 1 172 ? 5.112 -15.678 -19.634 1.00 76.44 172 ARG A C 1
ATOM 1365 O O . ARG A 1 172 ? 4.674 -16.809 -19.791 1.00 76.44 172 ARG A O 1
ATOM 1372 N N . SER A 1 173 ? 5.651 -14.972 -20.631 1.00 71.88 173 SER A N 1
ATOM 1373 C CA . SER A 1 173 ? 5.822 -15.531 -21.981 1.00 71.88 173 SER A CA 1
ATOM 1374 C C . SER A 1 173 ? 6.862 -16.653 -22.055 1.00 71.88 173 SER A C 1
ATOM 1376 O O . SER A 1 173 ? 6.758 -17.504 -22.929 1.00 71.88 173 SER A O 1
ATOM 1378 N N . LEU A 1 174 ? 7.840 -16.674 -21.142 1.00 71.31 174 LEU A N 1
ATOM 1379 C CA . LEU A 1 174 ? 8.850 -17.735 -21.060 1.00 71.31 174 LEU A CA 1
ATOM 1380 C C . LEU A 1 174 ? 8.315 -19.006 -20.382 1.00 71.31 174 LEU A C 1
ATOM 1382 O O . LEU A 1 174 ? 8.803 -20.094 -20.674 1.00 71.31 174 LEU A O 1
ATOM 1386 N N . ASP A 1 175 ? 7.314 -18.871 -19.508 1.00 63.34 175 ASP A N 1
ATOM 1387 C CA . ASP A 1 175 ? 6.675 -19.993 -18.810 1.00 63.34 175 ASP A CA 1
ATOM 1388 C C . ASP A 1 175 ? 5.580 -20.687 -19.646 1.00 63.34 175 ASP A C 1
ATOM 1390 O O . ASP A 1 175 ? 5.112 -21.768 -19.275 1.00 63.34 175 ASP A O 1
ATOM 1394 N N . GLU A 1 176 ? 5.154 -20.102 -20.774 1.00 57.84 176 GLU A N 1
ATOM 1395 C CA . GLU A 1 176 ? 4.257 -20.788 -21.706 1.00 57.84 176 GLU A CA 1
ATOM 1396 C C . GLU A 1 176 ? 5.046 -21.836 -22.512 1.00 57.84 176 GLU A C 1
ATOM 1398 O O . GLU A 1 176 ? 5.996 -21.487 -23.219 1.00 57.84 176 GLU A O 1
ATOM 1403 N N . PRO A 1 177 ? 4.689 -23.136 -22.435 1.00 53.78 177 PRO A N 1
ATOM 1404 C CA . PRO A 1 177 ? 5.358 -24.150 -23.232 1.00 53.78 177 PRO A CA 1
ATOM 1405 C C . PRO A 1 177 ? 5.127 -23.845 -24.712 1.00 53.78 177 PRO A C 1
ATOM 1407 O O . PRO A 1 177 ? 3.985 -23.727 -25.159 1.00 53.78 177 PRO A O 1
ATOM 1410 N N . ASN A 1 178 ? 6.225 -23.733 -25.464 1.00 53.31 178 ASN A N 1
ATOM 1411 C CA . ASN A 1 178 ? 6.210 -23.622 -26.919 1.00 53.31 178 ASN A CA 1
ATOM 1412 C C . ASN A 1 178 ? 5.257 -24.703 -27.473 1.00 53.31 178 ASN A C 1
ATOM 1414 O O . ASN A 1 178 ? 5.417 -25.870 -27.087 1.00 53.31 178 ASN A O 1
ATOM 1418 N N . PRO A 1 179 ? 4.251 -24.370 -28.309 1.00 52.84 179 PRO A N 1
ATOM 1419 C CA . PRO A 1 179 ? 3.394 -25.393 -28.893 1.00 52.84 179 PRO A CA 1
ATOM 1420 C C . PRO A 1 179 ? 4.282 -26.439 -29.577 1.00 52.84 179 PRO A C 1
ATOM 1422 O O . PRO A 1 179 ? 5.284 -26.062 -30.195 1.00 52.84 179 PRO A O 1
ATOM 1425 N N . PRO A 1 180 ? 3.980 -27.745 -29.440 1.00 51.41 180 PRO A N 1
ATOM 1426 C CA . PRO A 1 180 ? 4.794 -28.772 -30.064 1.00 51.41 180 PRO A CA 1
ATOM 1427 C C . PRO A 1 180 ? 4.866 -28.466 -31.558 1.00 51.41 180 PRO A C 1
ATOM 1429 O O . PRO A 1 180 ? 3.831 -28.379 -32.221 1.00 51.41 180 PRO A O 1
ATOM 1432 N N . ASN A 1 181 ? 6.090 -28.252 -32.053 1.00 50.75 181 ASN A N 1
ATOM 1433 C CA . ASN A 1 181 ? 6.371 -28.151 -33.478 1.00 50.75 181 ASN A CA 1
ATOM 1434 C C . ASN A 1 181 ? 5.624 -29.291 -34.166 1.00 50.75 181 ASN A C 1
ATOM 1436 O O . ASN A 1 181 ? 5.800 -30.454 -33.787 1.00 50.75 181 ASN A O 1
ATOM 1440 N N . GLY A 1 182 ? 4.749 -28.928 -35.106 1.00 45.53 182 GLY A N 1
ATOM 1441 C CA . G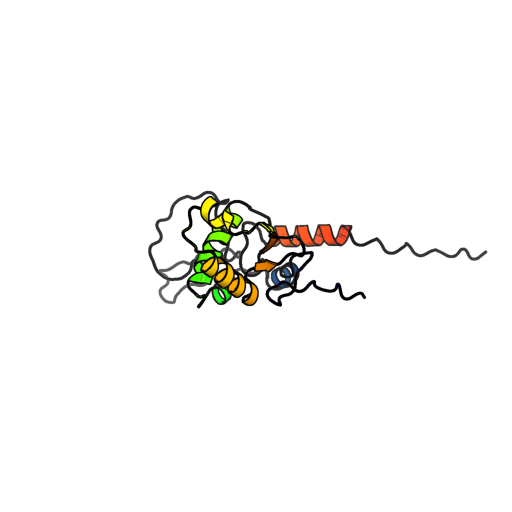LY A 1 182 ? 3.924 -29.865 -35.846 1.00 45.53 182 GLY A CA 1
ATOM 1442 C C . GLY A 1 182 ? 4.771 -31.037 -36.312 1.00 45.53 182 GLY A C 1
ATOM 1443 O O . GLY A 1 182 ? 5.820 -30.865 -36.929 1.00 45.53 182 GLY A O 1
ATOM 1444 N N . THR A 1 183 ? 4.327 -32.230 -35.948 1.00 47.47 183 THR A N 1
ATOM 1445 C CA . THR A 1 183 ? 4.828 -33.479 -36.493 1.00 47.47 183 THR A CA 1
ATOM 1446 C C . THR A 1 183 ? 4.519 -33.446 -37.986 1.00 47.47 183 THR A C 1
ATOM 1448 O O . THR A 1 183 ? 3.384 -33.684 -38.395 1.00 47.47 183 THR A O 1
ATOM 1451 N N . GLU A 1 184 ? 5.516 -33.106 -38.806 1.00 48.78 184 GLU A N 1
ATOM 1452 C CA . GLU A 1 184 ? 5.512 -33.491 -40.213 1.00 48.78 184 GLU A CA 1
ATOM 1453 C C . GLU A 1 184 ? 5.437 -35.014 -40.232 1.00 48.78 184 GLU A C 1
ATOM 1455 O O . GLU A 1 184 ? 6.379 -35.741 -39.909 1.00 48.78 184 GLU A O 1
ATOM 1460 N N . SER A 1 185 ? 4.225 -35.479 -40.507 1.00 44.66 185 SER A N 1
ATOM 1461 C CA . SER A 1 185 ? 3.937 -36.867 -40.788 1.00 44.66 185 SER A CA 1
ATOM 1462 C C . SER A 1 185 ? 4.663 -37.169 -42.087 1.00 44.66 185 SER A C 1
ATOM 1464 O O . SER A 1 185 ? 4.346 -36.588 -43.121 1.00 44.66 185 SER A O 1
ATOM 1466 N N . ARG A 1 186 ? 5.673 -38.033 -42.013 1.00 47.22 186 ARG A N 1
ATOM 1467 C CA . ARG A 1 186 ? 6.231 -38.692 -43.188 1.00 47.22 186 ARG A CA 1
ATOM 1468 C C . ARG A 1 186 ? 5.099 -39.452 -43.875 1.00 47.22 186 ARG A C 1
ATOM 1470 O O . ARG A 1 186 ? 4.601 -40.428 -43.320 1.00 47.22 186 ARG A O 1
ATOM 1477 N N . GLU A 1 187 ? 4.705 -38.992 -45.053 1.00 46.78 187 GLU A N 1
ATOM 1478 C CA . GLU A 1 187 ? 4.198 -39.885 -46.085 1.00 46.78 187 GLU A CA 1
ATOM 1479 C C . GLU A 1 187 ? 5.422 -40.485 -46.777 1.00 46.78 187 GLU A C 1
ATOM 1481 O O . GLU A 1 187 ? 6.205 -39.745 -47.368 1.00 46.78 187 GLU A O 1
ATOM 1486 N N . GLU A 1 188 ? 5.630 -41.789 -46.581 1.00 44.97 188 GLU A N 1
ATOM 1487 C CA . GLU A 1 188 ? 6.113 -42.780 -47.563 1.00 44.97 188 GLU A CA 1
ATOM 1488 C C . GLU A 1 188 ? 6.152 -44.178 -46.927 1.00 44.97 188 GLU A C 1
ATOM 1490 O O . GLU A 1 188 ? 6.755 -44.335 -45.837 1.00 44.97 188 GLU A O 1
#

Organism: NCBI:txid251706

Foldseek 3Di:
DDDPPFDQDPLRAGAAQDQPQLVVLQVPDDDDDDFDDDPVRPDGDPDDRPAADDDDDDDDDDDDDDLLQDKGFHPLLVVLPPPQDPLLVQLVVLVSVQQSVPALDQKDFDDPCSCVVVPHDADPVSNVVNVSSCCVSPQWHHHPDPRMIGGNLNGIHRYDSVVSSVVVVVVVVVPDPDPPDDPPDDDD